Protein AF-A0A957HAJ7-F1 (afdb_monomer)

Sequence (239 aa):
IFNLQREWFIGKYAVRYWSDPTLTYSVLTIESADQPRVQIDSFIGGTVSDLTGTDVTGEGNPDVIFEMSYGGATGLSCSVHVYDLGPTITKIIETATAACGARFADPNYDGVPELIVADTTYKYQFCSGAESPLVEVIMAYDRFGRTYRPQSALYPSYYRAQAEAYLAQTDLSAQIVALSEGGQIESVKCRVLGLVLPYLYGGMRSEAWSAFNQYYRYPDAASFRSQIETLFNNSPFCK

Secondary structure (DSSP, 8-state):
--EEEEEEEETTEEEEEEE-TTT--EEEEEEETTEEEEEEEESS-EEE-TTTTS-SSSSSS-EEEEEEEEEETTEEEEEEEEEE-SSS-EEEEE--TT--S-EEE-TT-SSS-EEEEEE-TTTTTSS-GGGS--EEEEEEEETTTTEEEE-GGG-HHHHHHHHHHHHHH--HHHHHHHHHHTT-HHHHHHHHHHHHHHHHHTT-HHHHHHHHHHH--STTHHHHHHHHHHHHHH-TT--

Nearest PDB structures (foldseek):
  4yvo-assembly1_A  TM=4.627E-01  e=3.846E+00  Arabidopsis thaliana
  9azz-assembly3_C  TM=4.735E-01  e=3.453E+00  Ehrlichia ruminantium str. Gardel
  7ne4-assembly1_A  TM=2.528E-01  e=3.404E-01  Serratia proteamaculans
  4a1s-assembly1_B  TM=4.813E-01  e=6.245E+00  Drosophila melanogaster

Foldseek 3Di:
DWDWDDWDDQPQWIWTWIADPVFLKIKIWIDGPPDDIDIDIARNHKDWDPQQSPDLQPPPFGKTWMWGWDADPQGIWIWIWMWGPDPYIDTQDTDPRQFPPWDWDDLPPPSRTWIKGWHCLQAPVLDHDPLGDTDIFTFHQDPVSSHTAGDLLVRLVVLVVQLVVLVVVDPLQVVLVVCVVVVNVSSNLSSLCSNLVSCVSNVNNVRSVVSLVVRPPDPCSVVSVVVVVVSLVPGSNND

Solvent-accessible surface area (backbone atoms only — not comparable to full-atom values): 12882 Å² total; per-residue (Å²): 118,76,40,85,75,48,76,46,78,52,90,77,30,43,38,37,37,29,35,20,92,88,64,43,27,22,36,41,36,40,38,40,97,88,52,81,69,47,76,49,83,20,60,56,28,57,45,72,46,89,61,44,64,36,54,57,76,74,83,82,36,32,25,43,39,37,42,33,25,37,74,53,99,91,44,82,38,12,25,38,36,33,29,41,57,50,99,61,80,39,79,36,40,72,50,64,81,35,27,42,82,66,45,74,46,52,92,82,70,81,84,50,43,24,48,32,26,31,44,46,82,48,49,63,72,51,30,67,73,91,59,25,38,69,42,77,39,39,20,37,71,36,78,89,78,54,26,64,40,53,43,32,52,80,40,40,69,63,22,48,52,49,29,51,51,48,53,73,77,35,67,59,69,62,49,41,51,55,30,51,76,69,68,36,56,43,58,39,52,25,59,53,39,55,46,26,44,30,24,48,48,16,59,36,54,67,59,17,52,51,53,42,61,71,74,51,84,54,95,57,42,68,60,52,51,52,50,53,54,51,52,48,71,67,34,87,68,66,96

Structure (mmCIF, N/CA/C/O backbone):
data_AF-A0A957HAJ7-F1
#
_entry.id   AF-A0A957HAJ7-F1
#
loop_
_atom_site.group_PDB
_atom_site.id
_atom_site.type_symbol
_atom_site.label_atom_id
_atom_site.label_alt_id
_atom_site.label_comp_id
_atom_site.label_asym_id
_atom_site.label_entity_id
_atom_site.label_seq_id
_atom_s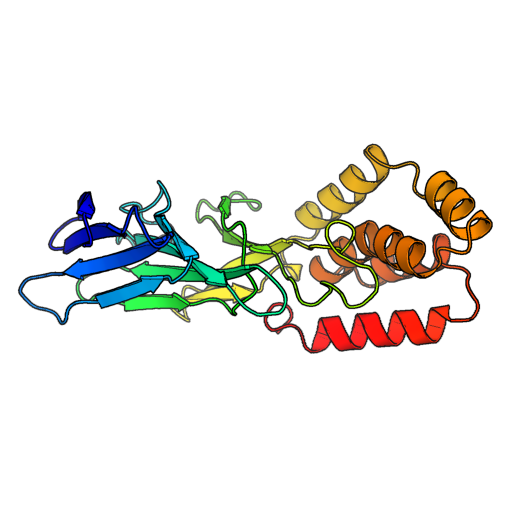ite.pdbx_PDB_ins_code
_atom_site.Cartn_x
_atom_site.Cartn_y
_atom_site.Cartn_z
_atom_site.occupancy
_atom_site.B_iso_or_equiv
_atom_site.auth_seq_id
_atom_site.auth_comp_id
_atom_site.auth_asym_id
_atom_site.auth_atom_id
_atom_site.pdbx_PDB_model_num
ATOM 1 N N . ILE A 1 1 ? -15.037 23.766 13.753 1.00 81.62 1 ILE A N 1
ATOM 2 C CA . ILE A 1 1 ? -15.802 23.026 14.794 1.00 81.62 1 ILE A CA 1
ATOM 3 C C . ILE A 1 1 ? -16.012 21.631 14.239 1.00 81.62 1 ILE A C 1
ATOM 5 O O . ILE A 1 1 ? -16.517 21.523 13.127 1.00 81.62 1 ILE A O 1
ATOM 9 N N . PHE A 1 2 ? -15.606 20.594 14.971 1.00 91.00 2 PHE A N 1
ATOM 10 C CA . PHE A 1 2 ? -15.819 19.214 14.540 1.00 91.00 2 PHE A CA 1
ATOM 11 C C . PHE A 1 2 ? -17.293 18.828 14.654 1.00 91.00 2 PHE A C 1
ATOM 13 O O . PHE A 1 2 ? -17.914 19.039 15.694 1.00 91.00 2 PHE A O 1
ATOM 20 N N . ASN A 1 3 ? -17.821 18.224 13.594 1.00 94.50 3 ASN A N 1
ATOM 21 C CA . ASN A 1 3 ? -19.172 17.687 13.533 1.00 94.50 3 ASN A CA 1
ATOM 22 C C . ASN A 1 3 ? -19.109 16.160 13.516 1.00 94.50 3 ASN A C 1
ATOM 24 O O . ASN A 1 3 ? -18.342 15.587 12.737 1.00 94.50 3 ASN A O 1
ATOM 28 N N . LEU A 1 4 ? -19.942 15.505 14.329 1.00 96.62 4 LEU A N 1
ATOM 29 C CA . LEU A 1 4 ? -20.106 14.053 14.276 1.00 96.62 4 LEU A CA 1
ATOM 30 C C . LEU A 1 4 ? -20.685 13.668 12.913 1.00 96.62 4 LEU A C 1
ATOM 32 O O . LEU A 1 4 ? -21.772 14.117 12.559 1.00 96.62 4 LEU A O 1
ATOM 36 N N . GLN A 1 5 ? -19.955 12.854 12.159 1.00 96.00 5 GLN A N 1
ATOM 37 C CA . GLN A 1 5 ? -20.384 12.377 10.844 1.00 96.00 5 GLN A CA 1
ATOM 38 C C . GLN A 1 5 ? -21.035 11.004 10.936 1.00 96.00 5 GLN A C 1
ATOM 40 O O . GLN A 1 5 ? -22.042 10.744 10.280 1.00 96.00 5 GLN A O 1
ATOM 45 N N . ARG A 1 6 ? -20.448 10.110 11.737 1.00 96.69 6 ARG A N 1
ATOM 46 C CA . ARG A 1 6 ? -20.935 8.741 11.905 1.00 96.69 6 ARG A CA 1
ATOM 47 C C . ARG A 1 6 ? -20.558 8.208 13.284 1.00 96.69 6 ARG A C 1
ATOM 49 O O . ARG A 1 6 ? -19.500 8.540 13.818 1.00 96.69 6 ARG A O 1
ATOM 56 N N . GLU A 1 7 ? -21.429 7.377 13.837 1.00 97.81 7 GLU A N 1
ATOM 57 C CA . GLU A 1 7 ? -21.229 6.660 15.093 1.00 97.81 7 GLU A CA 1
ATOM 58 C C . GLU A 1 7 ? -21.599 5.189 14.887 1.00 97.81 7 GLU A C 1
ATOM 60 O O . GLU A 1 7 ? -22.600 4.882 14.237 1.00 97.81 7 GLU A O 1
ATOM 65 N N . TRP A 1 8 ? -20.787 4.295 15.445 1.00 98.06 8 TRP A N 1
ATOM 66 C CA . TRP A 1 8 ? -21.040 2.863 15.502 1.00 98.06 8 TRP A CA 1
ATOM 67 C C . TRP A 1 8 ? -20.971 2.394 16.952 1.00 98.06 8 TRP A C 1
ATOM 69 O O . TRP A 1 8 ? -20.063 2.774 17.695 1.00 98.06 8 TRP A O 1
ATOM 79 N N . PHE A 1 9 ? -21.895 1.512 17.321 1.00 98.12 9 PHE A N 1
ATOM 80 C CA . PHE A 1 9 ? -21.842 0.763 18.572 1.00 98.12 9 PHE A CA 1
ATOM 81 C C . PHE A 1 9 ? -21.445 -0.675 18.251 1.00 98.12 9 PHE A C 1
ATOM 83 O O . PHE A 1 9 ? -22.228 -1.419 17.662 1.00 98.12 9 PHE A O 1
ATOM 90 N N . ILE A 1 10 ? -20.215 -1.045 18.602 1.00 98.19 10 ILE A N 1
ATOM 91 C CA . ILE A 1 10 ? -19.628 -2.352 18.296 1.00 98.19 10 ILE A CA 1
ATOM 92 C C . ILE A 1 10 ? -19.298 -3.032 19.623 1.00 98.19 10 ILE A C 1
ATOM 94 O O . ILE A 1 10 ? -18.311 -2.709 20.286 1.00 98.19 10 ILE A O 1
ATOM 98 N N . GLY A 1 11 ? -20.168 -3.944 20.059 1.00 96.38 11 GLY A N 1
ATOM 99 C CA . GLY A 1 11 ? -20.067 -4.546 21.388 1.00 96.38 11 GLY A CA 1
ATOM 100 C C . GLY A 1 11 ? -20.105 -3.479 22.488 1.00 96.38 11 GLY A C 1
ATOM 101 O O . GLY A 1 11 ? -21.083 -2.744 22.610 1.00 96.38 11 GLY A O 1
ATOM 102 N N . LYS A 1 12 ? -19.032 -3.385 23.287 1.00 97.38 12 LYS A N 1
ATOM 103 C CA . LYS A 1 12 ? -18.887 -2.371 24.350 1.00 97.38 12 LYS A CA 1
ATOM 104 C C . LYS A 1 12 ? -18.280 -1.043 23.879 1.00 97.38 12 LYS A C 1
ATOM 106 O O . LYS A 1 12 ? -18.099 -0.142 24.699 1.00 97.38 12 LYS A O 1
ATOM 111 N N . TYR A 1 13 ? -17.934 -0.935 22.598 1.00 98.56 13 TYR A N 1
ATOM 112 C CA . TYR A 1 13 ? -17.220 0.207 22.044 1.00 98.56 13 TYR A CA 1
ATOM 113 C C . TYR A 1 13 ? -18.151 1.169 21.316 1.00 98.56 13 TYR A C 1
ATOM 115 O O . TYR A 1 13 ? -19.009 0.755 20.536 1.00 98.56 13 TYR A O 1
ATOM 123 N N . ALA A 1 14 ? -17.928 2.462 21.532 1.00 98.56 14 ALA A N 1
ATOM 124 C CA . ALA A 1 14 ? -18.439 3.526 20.684 1.00 98.56 14 ALA A CA 1
ATOM 125 C C . ALA A 1 14 ? -17.310 4.005 19.765 1.00 98.56 14 ALA A C 1
ATOM 127 O O . ALA A 1 14 ? -16.307 4.551 20.232 1.00 98.56 14 ALA A O 1
ATOM 128 N N . VAL A 1 15 ? -17.480 3.803 18.461 1.00 98.56 15 VAL A N 1
ATOM 129 C CA . VAL A 1 15 ? -16.582 4.326 17.427 1.00 98.56 15 VAL A CA 1
ATOM 130 C C . VAL A 1 15 ? -17.246 5.550 16.822 1.00 98.56 15 VAL A C 1
ATOM 132 O O . VAL A 1 15 ? -18.406 5.487 16.423 1.00 98.56 15 VAL A O 1
ATOM 135 N N . ARG A 1 16 ? -16.545 6.681 16.760 1.00 98.44 16 ARG A N 1
ATOM 136 C CA . ARG A 1 16 ? -17.095 7.927 16.212 1.00 98.44 16 ARG A CA 1
ATOM 137 C C . ARG A 1 16 ? -16.130 8.563 15.243 1.00 98.44 16 ARG A C 1
ATOM 139 O O . ARG A 1 16 ? -14.957 8.749 15.561 1.00 98.44 16 ARG A O 1
ATOM 146 N N . TYR A 1 17 ? -16.660 8.923 14.085 1.00 97.50 17 TYR A N 1
ATOM 147 C CA . TYR A 1 17 ? -15.957 9.670 13.062 1.00 97.50 17 TYR A CA 1
ATOM 148 C C . TYR A 1 17 ? -16.462 11.108 13.048 1.00 97.50 17 TYR A C 1
ATOM 150 O O . TYR A 1 17 ? -17.658 11.370 12.884 1.00 97.50 17 TYR A O 1
ATOM 158 N N . TRP A 1 18 ? -15.535 12.037 13.222 1.00 96.50 18 TRP A N 1
ATOM 159 C CA . TRP A 1 18 ? -15.770 13.469 13.269 1.00 96.50 18 TRP A CA 1
ATOM 160 C C . TRP A 1 18 ? -15.049 14.126 12.101 1.00 96.50 18 TRP A C 1
ATOM 162 O O . TRP A 1 18 ? -13.931 13.737 11.768 1.00 96.50 18 TRP A O 1
ATOM 172 N N . SER A 1 19 ? -15.636 15.161 11.513 1.00 94.06 19 SER A N 1
ATOM 173 C CA . SER A 1 19 ? -14.949 15.979 10.514 1.00 94.06 19 SER A CA 1
ATOM 174 C C . SER A 1 19 ? -15.188 17.461 10.755 1.00 94.06 19 SER A C 1
ATOM 176 O O . SER A 1 19 ? -16.251 17.871 11.230 1.00 94.06 19 SER A O 1
ATOM 178 N N . ASP A 1 20 ? -14.175 18.270 10.459 1.00 91.19 20 ASP A N 1
ATOM 179 C CA . ASP A 1 20 ? -14.329 19.711 10.331 1.00 91.19 20 ASP A CA 1
ATOM 180 C C . ASP A 1 20 ? -14.578 20.033 8.847 1.00 91.19 20 ASP A C 1
ATOM 182 O O . ASP A 1 20 ? -13.650 19.939 8.034 1.00 91.19 20 ASP A O 1
ATOM 186 N N . PRO A 1 21 ? -15.807 20.432 8.466 1.00 81.38 21 PRO A N 1
ATOM 187 C CA . PRO A 1 21 ? -16.139 20.702 7.069 1.00 81.38 21 PRO A CA 1
ATOM 188 C C . PRO A 1 21 ? -15.381 21.909 6.499 1.00 81.38 21 PRO A C 1
ATOM 190 O O . PRO A 1 21 ? -15.400 22.118 5.290 1.00 81.38 21 PRO A O 1
ATOM 193 N N . THR A 1 22 ? -14.735 22.715 7.348 1.00 84.38 22 THR A N 1
ATOM 194 C CA . THR A 1 22 ? -14.006 23.918 6.932 1.00 84.38 22 THR A CA 1
ATOM 195 C C . THR A 1 22 ? -12.519 23.680 6.703 1.00 84.38 22 THR A C 1
ATOM 197 O O . THR A 1 22 ? -11.914 24.427 5.938 1.00 84.38 22 THR A O 1
ATOM 200 N N . LEU A 1 23 ? -11.920 22.660 7.332 1.00 74.81 23 LEU A N 1
ATOM 201 C CA . LEU A 1 23 ? -10.461 22.494 7.339 1.00 74.81 23 LEU A CA 1
ATOM 202 C C . LEU A 1 23 ? -9.968 21.137 6.813 1.00 74.81 23 LEU A C 1
ATOM 204 O O . LEU A 1 23 ? -8.775 20.876 6.869 1.00 74.81 23 LEU A O 1
ATOM 208 N N . THR A 1 24 ? -10.831 20.266 6.282 1.00 83.88 24 THR A N 1
ATOM 209 C CA . THR A 1 24 ? -10.491 18.871 5.898 1.00 83.88 24 THR A CA 1
ATOM 210 C C . THR A 1 24 ? -9.929 18.015 7.040 1.00 83.88 24 THR A C 1
ATOM 212 O O . THR A 1 24 ? -9.580 16.864 6.823 1.00 83.88 24 THR A O 1
ATOM 215 N N . TYR A 1 25 ? -9.902 18.516 8.276 1.00 91.00 25 TYR A N 1
ATOM 216 C CA . TYR A 1 25 ? -9.501 17.723 9.432 1.00 91.00 25 TYR A CA 1
ATOM 217 C C . TYR A 1 25 ? -10.574 16.694 9.747 1.00 91.00 25 TYR A C 1
ATOM 219 O O . TYR A 1 25 ? -11.774 16.975 9.686 1.00 91.00 25 TYR A O 1
ATOM 227 N N . SER A 1 26 ? -10.138 15.515 10.157 1.00 93.88 26 SER A N 1
ATOM 228 C CA . SER A 1 26 ? -11.030 14.481 10.645 1.00 93.88 26 SER A CA 1
ATOM 229 C C . SER A 1 26 ? -10.423 13.754 11.830 1.00 93.88 26 SER A C 1
ATOM 231 O O . SER A 1 26 ? -9.206 13.717 11.993 1.00 93.88 26 SER A O 1
ATOM 233 N N . VAL A 1 27 ? -11.282 13.221 12.688 1.00 95.38 27 VAL A N 1
ATOM 234 C CA . VAL A 1 27 ? -10.876 12.533 13.909 1.00 95.38 27 VAL A CA 1
ATOM 235 C C . VAL A 1 27 ? -11.680 11.253 14.027 1.00 95.38 27 VAL A C 1
ATOM 237 O O . VAL A 1 27 ? -12.906 11.276 13.912 1.00 95.38 27 VAL A O 1
ATOM 240 N N . LEU A 1 28 ? -11.001 10.143 14.298 1.00 97.75 28 LEU A N 1
ATOM 241 C CA . LEU A 1 28 ? -11.639 8.910 14.737 1.00 97.75 28 LEU A CA 1
ATOM 242 C C . LEU A 1 28 ? -11.421 8.730 16.234 1.00 97.75 28 LEU A C 1
ATOM 244 O O . LEU A 1 28 ? -10.304 8.884 16.724 1.00 97.75 28 LEU A O 1
ATOM 248 N N . THR A 1 29 ? -12.474 8.369 16.959 1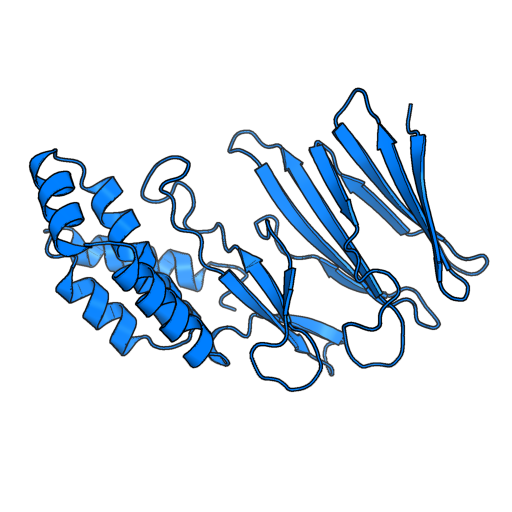.00 98.38 29 THR A N 1
ATOM 249 C CA . THR A 1 29 ? -12.387 8.045 18.385 1.00 98.38 29 THR A CA 1
ATOM 250 C C . THR A 1 29 ? -12.968 6.668 18.650 1.00 98.38 29 THR A C 1
ATOM 252 O O . THR A 1 29 ? -14.055 6.379 18.153 1.00 98.38 29 THR A O 1
ATOM 255 N N . ILE A 1 30 ? -12.290 5.860 19.463 1.00 98.56 30 ILE A N 1
ATOM 256 C CA . ILE A 1 30 ? -12.783 4.569 19.960 1.00 98.56 30 ILE A CA 1
ATOM 257 C C . ILE A 1 30 ? -12.824 4.659 21.484 1.00 98.56 30 ILE A C 1
ATOM 259 O O . ILE A 1 30 ? -11.803 4.920 22.125 1.00 98.56 30 ILE A O 1
ATOM 263 N N . GLU A 1 31 ? -14.005 4.477 22.063 1.00 98.31 31 GLU A N 1
ATOM 264 C CA . GLU A 1 31 ? -14.246 4.652 23.495 1.00 98.31 31 GLU A CA 1
ATOM 265 C C . GLU A 1 31 ? -14.978 3.445 24.083 1.00 98.31 31 GLU A C 1
ATOM 267 O O . GLU A 1 31 ? -15.860 2.869 23.454 1.00 98.31 31 GLU A O 1
ATOM 272 N N . SER A 1 32 ? -14.638 3.091 25.320 1.00 97.69 32 SER A N 1
ATOM 273 C CA . SER A 1 32 ? -15.412 2.185 26.176 1.00 97.69 32 SER A CA 1
ATOM 274 C C . SER A 1 32 ? -15.325 2.685 27.617 1.00 97.69 32 SER A C 1
ATOM 276 O O . SER A 1 32 ? -14.435 3.468 27.947 1.00 97.69 32 SER A O 1
ATOM 278 N N . ALA A 1 33 ? -16.257 2.276 28.478 1.00 96.38 33 ALA A N 1
ATOM 279 C CA . ALA A 1 33 ? -16.322 2.776 29.855 1.00 96.38 33 ALA A CA 1
ATOM 280 C C . ALA A 1 33 ? -15.111 2.362 30.715 1.00 96.38 33 ALA A C 1
ATOM 282 O O . ALA A 1 33 ? -14.805 3.021 31.706 1.00 96.38 33 ALA A O 1
ATOM 283 N N . ASP A 1 34 ? -14.447 1.266 30.351 1.00 96.38 34 ASP A N 1
ATOM 284 C CA . ASP A 1 34 ? -13.401 0.605 31.128 1.00 96.38 34 ASP A CA 1
ATOM 285 C C . ASP A 1 34 ? -11.988 0.790 30.550 1.00 96.38 34 ASP A C 1
ATOM 287 O O . ASP A 1 34 ? -11.041 0.213 31.086 1.00 96.38 34 ASP A O 1
ATOM 291 N N . GLN A 1 35 ? -11.813 1.576 29.478 1.00 97.06 35 GLN A N 1
ATOM 292 C CA . GLN A 1 35 ? -10.516 1.726 28.804 1.00 97.06 35 GLN A CA 1
ATOM 293 C C . GLN A 1 35 ? -10.208 3.168 28.398 1.00 97.06 35 GLN A C 1
ATOM 295 O O . GLN A 1 35 ? -11.124 3.957 28.154 1.00 97.06 35 GLN A O 1
ATOM 300 N N . PRO A 1 36 ? -8.916 3.521 28.268 1.00 97.38 36 PRO A N 1
ATOM 301 C CA . PRO A 1 36 ? -8.520 4.788 27.676 1.00 97.38 36 PRO A CA 1
ATOM 302 C C . PRO A 1 36 ? -9.094 4.955 26.266 1.00 97.38 36 PRO A C 1
ATOM 304 O O . PRO A 1 36 ? -9.070 4.030 25.454 1.00 97.38 36 PRO A O 1
ATOM 307 N N . ARG A 1 37 ? -9.563 6.167 25.965 1.00 97.62 37 ARG A N 1
ATOM 308 C CA . ARG A 1 37 ? -9.976 6.563 24.617 1.00 97.62 37 ARG A CA 1
ATOM 309 C C . ARG A 1 37 ? -8.798 6.447 23.651 1.00 97.62 37 ARG A C 1
ATOM 311 O O . ARG A 1 37 ? -7.736 7.018 23.900 1.00 97.62 37 ARG A O 1
ATOM 318 N N . VAL A 1 38 ? -9.026 5.806 22.510 1.00 98.12 38 VAL A N 1
ATOM 319 C CA . VAL A 1 38 ? -8.159 5.938 21.334 1.00 98.12 38 VAL A CA 1
ATOM 320 C C . VAL A 1 38 ? -8.656 7.116 20.509 1.00 98.12 38 VAL A C 1
ATOM 322 O O . VAL A 1 38 ? -9.854 7.236 20.258 1.00 98.12 38 VAL A O 1
ATOM 325 N N . GLN A 1 39 ? -7.739 7.979 20.083 1.00 97.44 39 GLN A N 1
ATOM 326 C CA . GLN A 1 39 ? -8.011 9.075 19.161 1.00 97.44 39 GLN A CA 1
ATOM 327 C C . GLN A 1 39 ? -6.982 9.056 18.033 1.00 97.44 39 GLN A C 1
ATOM 329 O O . GLN A 1 39 ? -5.790 8.886 18.286 1.00 97.44 39 GLN A O 1
ATOM 334 N N . ILE A 1 40 ? -7.460 9.219 16.804 1.00 95.38 40 ILE A N 1
ATOM 335 C CA . ILE A 1 40 ? -6.646 9.254 15.594 1.00 95.38 40 ILE A CA 1
ATOM 336 C C . ILE A 1 40 ? -6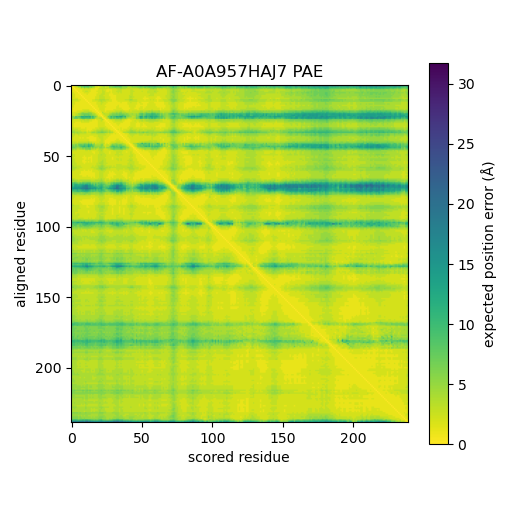.992 10.537 14.838 1.00 95.38 40 ILE A C 1
ATOM 338 O O . ILE A 1 40 ? -8.122 10.686 14.373 1.00 95.38 40 ILE A O 1
ATOM 342 N N . ASP A 1 41 ? -6.034 11.458 14.741 1.00 92.62 41 ASP A N 1
ATOM 343 C CA . ASP A 1 41 ? -6.221 12.786 14.150 1.00 92.62 41 ASP A CA 1
ATOM 344 C C . ASP A 1 41 ? -5.628 12.855 12.743 1.00 92.62 41 ASP A C 1
ATOM 346 O O . ASP A 1 41 ? -4.414 12.763 12.570 1.00 92.62 41 ASP A O 1
ATOM 350 N N . SER A 1 42 ? -6.477 13.090 11.745 1.00 88.50 42 SER A N 1
ATOM 351 C CA . SER A 1 42 ? -6.086 13.270 10.352 1.00 88.50 42 SER A CA 1
ATOM 352 C C . SER A 1 42 ? -6.233 14.728 9.915 1.00 88.50 42 SER A C 1
ATOM 354 O O . SER A 1 42 ? -7.261 15.370 10.134 1.00 88.50 42 SER A O 1
ATOM 356 N N . PHE A 1 43 ? -5.193 15.245 9.260 1.00 82.75 43 PHE A N 1
ATOM 357 C CA . PHE A 1 43 ? -5.053 16.667 8.946 1.00 82.75 43 PHE A CA 1
ATOM 358 C C . PHE A 1 43 ? -5.711 17.071 7.623 1.00 82.75 43 PHE A C 1
ATOM 360 O O . PHE A 1 43 ? -6.139 18.214 7.495 1.00 82.75 43 PHE A O 1
ATOM 367 N N . ILE A 1 44 ? -5.785 16.162 6.642 1.00 84.50 44 ILE A N 1
ATOM 368 C CA . ILE A 1 44 ? -6.367 16.440 5.311 1.00 84.50 44 ILE A CA 1
ATOM 369 C C . ILE A 1 44 ? -7.311 15.307 4.884 1.00 84.50 44 ILE A C 1
ATOM 371 O O . ILE A 1 44 ? -7.352 14.878 3.734 1.00 84.50 44 ILE A O 1
ATOM 375 N N . GLY A 1 45 ? -8.080 14.815 5.846 1.00 84.19 45 GLY A N 1
ATOM 376 C CA . GLY A 1 45 ? -9.177 13.888 5.625 1.00 84.19 45 GLY A CA 1
ATOM 377 C C . GLY A 1 45 ? -8.805 12.443 5.917 1.00 84.19 45 GLY A C 1
ATOM 378 O O . GLY A 1 45 ? -7.683 11.990 5.708 1.00 84.19 45 GLY A O 1
ATOM 379 N N . GLY A 1 46 ? -9.784 11.700 6.402 1.00 89.62 46 GLY A N 1
ATOM 380 C CA . GLY A 1 46 ? -9.649 10.290 6.700 1.00 89.62 46 GLY A CA 1
ATOM 381 C C . GLY A 1 46 ? -10.907 9.556 6.290 1.00 89.62 46 GLY A C 1
ATOM 382 O O . GLY A 1 46 ? -11.985 10.143 6.178 1.00 89.62 46 GLY A O 1
ATOM 383 N N . THR A 1 47 ? -10.760 8.264 6.054 1.00 92.69 47 THR A N 1
ATOM 384 C CA . THR A 1 47 ? -11.865 7.408 5.644 1.00 92.69 47 THR A CA 1
ATOM 385 C C . THR A 1 47 ? -11.937 6.227 6.587 1.00 92.69 47 THR A C 1
ATOM 387 O O . THR A 1 47 ? -10.954 5.520 6.802 1.00 92.69 47 THR A O 1
ATOM 390 N N . VAL A 1 48 ? -13.117 6.019 7.166 1.00 95.50 48 VAL A N 1
ATOM 391 C CA . VAL A 1 48 ? -13.421 4.789 7.897 1.00 95.50 48 VAL A CA 1
ATOM 392 C C . VAL A 1 48 ? -13.879 3.756 6.880 1.00 95.50 48 VAL A C 1
ATOM 394 O O . VAL A 1 48 ? -14.809 4.028 6.123 1.00 95.50 48 VAL A O 1
ATOM 397 N N . SER A 1 49 ? -13.232 2.593 6.857 1.00 96.12 49 SER A N 1
ATOM 398 C CA . SER A 1 49 ? -13.630 1.502 5.964 1.00 96.12 49 SER A CA 1
ATOM 399 C C . SER A 1 49 ? -15.024 0.994 6.323 1.00 96.12 49 SER A C 1
ATOM 401 O O . SER A 1 49 ? -15.348 0.865 7.509 1.00 96.12 49 SER A O 1
ATOM 403 N N . ASP A 1 50 ? -15.808 0.616 5.314 1.00 95.69 50 ASP A N 1
ATOM 404 C CA . ASP A 1 50 ? -17.107 -0.041 5.501 1.00 95.69 50 ASP A CA 1
ATOM 405 C C . ASP A 1 50 ? -16.985 -1.430 6.156 1.00 95.69 50 ASP A C 1
ATOM 407 O O . ASP A 1 50 ? -17.974 -1.956 6.657 1.00 95.69 50 ASP A O 1
ATOM 411 N N . LEU A 1 51 ? -15.774 -2.000 6.220 1.00 96.88 51 LEU A N 1
ATOM 412 C CA . LEU A 1 51 ? -15.489 -3.222 6.982 1.00 96.88 51 LEU A CA 1
ATOM 413 C C . LEU A 1 51 ? -15.365 -2.987 8.494 1.00 96.88 51 LEU A C 1
ATOM 415 O O . LEU A 1 51 ? -15.291 -3.952 9.248 1.00 96.88 51 LEU A O 1
ATOM 419 N N . THR A 1 52 ? -15.362 -1.736 8.963 1.00 97.81 52 THR A N 1
ATOM 420 C CA . THR A 1 52 ? -15.353 -1.438 10.403 1.00 97.81 52 THR A CA 1
ATOM 421 C C . THR A 1 52 ? -16.548 -2.095 11.099 1.00 97.81 52 THR A C 1
ATOM 423 O O . THR A 1 52 ? -17.693 -1.917 10.687 1.00 97.81 52 THR A O 1
ATOM 426 N N . GLY A 1 53 ? -16.282 -2.833 12.176 1.00 98.06 53 GLY A N 1
ATOM 427 C CA . GLY A 1 53 ? -17.257 -3.673 12.872 1.00 98.06 53 GLY A CA 1
ATOM 428 C C . GLY A 1 53 ? -17.298 -5.125 12.391 1.00 98.06 53 GLY A C 1
ATOM 429 O O . GLY A 1 53 ? -18.058 -5.912 12.951 1.00 98.06 53 GLY A O 1
ATOM 430 N N . THR A 1 54 ? -16.486 -5.486 11.397 1.00 98.00 54 THR A N 1
ATOM 431 C CA . THR A 1 54 ? -16.282 -6.865 10.930 1.00 98.00 54 THR A CA 1
ATOM 432 C C . THR A 1 54 ? -14.959 -7.389 11.467 1.00 98.00 54 THR A C 1
ATOM 434 O O . THR A 1 54 ? -14.010 -6.623 11.594 1.00 98.00 54 THR A O 1
ATOM 437 N N . ASP A 1 55 ? -14.903 -8.680 11.770 1.00 97.69 55 ASP A N 1
ATOM 438 C CA . ASP A 1 55 ? -13.655 -9.392 12.037 1.00 97.69 55 ASP A CA 1
ATOM 439 C C . ASP A 1 55 ? -12.915 -9.604 10.707 1.00 97.69 55 ASP A C 1
ATOM 441 O O . ASP A 1 55 ? -13.305 -10.466 9.914 1.00 97.69 55 ASP A O 1
ATOM 445 N N . VAL A 1 56 ? -11.907 -8.773 10.422 1.00 97.62 56 VAL A N 1
ATOM 446 C CA . VAL A 1 56 ? -11.104 -8.901 9.195 1.00 97.62 56 VAL A CA 1
ATOM 447 C C . VAL A 1 56 ? -9.866 -9.762 9.404 1.00 97.62 56 VAL A C 1
ATOM 449 O O . VAL A 1 56 ? -9.129 -9.985 8.447 1.00 97.62 56 VAL A O 1
ATOM 452 N N . THR A 1 57 ? -9.620 -10.248 10.623 1.00 96.75 57 THR A N 1
ATOM 453 C CA . THR A 1 57 ? -8.340 -10.882 10.972 1.00 96.75 57 THR A CA 1
ATOM 454 C C . THR A 1 57 ? -8.498 -12.325 11.484 1.00 96.75 57 THR A C 1
ATOM 456 O O . THR A 1 57 ? -7.532 -13.095 11.547 1.00 96.75 57 THR A O 1
ATOM 459 N N . GLY A 1 58 ? -9.749 -12.768 11.647 1.00 95.50 58 GLY A N 1
ATOM 460 C CA . GLY A 1 58 ? -10.188 -14.142 11.873 1.00 95.50 58 GLY A CA 1
ATOM 461 C C . GLY A 1 58 ? -9.934 -14.659 13.289 1.00 95.50 58 GLY A C 1
ATOM 462 O O . GLY A 1 58 ? -9.922 -15.876 13.508 1.00 95.50 58 GLY A O 1
ATOM 463 N N . GLU A 1 59 ? -9.668 -13.768 14.241 1.00 94.75 59 GLU A N 1
ATOM 464 C CA . GLU A 1 59 ? -9.505 -14.027 15.676 1.00 94.75 59 GLU A CA 1
ATOM 465 C C . GLU A 1 59 ? -10.791 -13.884 16.497 1.00 94.75 59 GLU A C 1
ATOM 467 O O . GLU A 1 59 ? -10.785 -14.202 17.690 1.00 94.75 59 GLU A O 1
ATOM 472 N N . GLY A 1 60 ? -11.905 -13.521 15.869 1.00 96.25 60 GLY A N 1
ATOM 473 C CA . GLY A 1 60 ? -13.238 -13.546 16.460 1.00 96.25 60 GLY A CA 1
ATOM 474 C C . GLY A 1 60 ? -13.672 -12.234 17.108 1.00 96.25 60 GLY A C 1
ATOM 475 O O . GLY A 1 60 ? -14.711 -12.223 17.774 1.00 96.25 60 GLY A O 1
ATOM 476 N N . ASN A 1 61 ? -12.921 -11.144 16.923 1.00 98.06 61 ASN A N 1
ATOM 477 C CA . ASN A 1 61 ? -13.317 -9.811 17.364 1.00 98.06 61 ASN A CA 1
ATOM 478 C C . ASN A 1 61 ? -13.543 -8.894 16.157 1.00 98.06 61 ASN A C 1
ATOM 480 O O . ASN A 1 61 ? -12.889 -9.046 15.136 1.00 98.06 61 ASN A O 1
ATOM 484 N N . PRO A 1 62 ? -14.462 -7.926 16.252 1.00 98.31 62 PRO A N 1
ATOM 485 C CA . PRO A 1 62 ? -14.621 -6.936 15.200 1.00 98.31 62 PRO A CA 1
ATOM 486 C C . PRO A 1 62 ? -13.462 -5.930 15.191 1.00 98.31 62 PRO A C 1
ATOM 488 O O . PRO A 1 62 ? -12.956 -5.550 16.244 1.00 98.31 62 PRO A O 1
ATOM 491 N N . ASP A 1 63 ? -13.121 -5.416 14.014 1.00 98.56 63 ASP A N 1
ATOM 492 C CA . ASP A 1 63 ? -12.027 -4.466 13.824 1.00 98.56 63 ASP A CA 1
ATOM 493 C C . ASP A 1 63 ? -12.518 -3.046 13.497 1.00 98.56 63 ASP A C 1
ATOM 495 O O . ASP A 1 63 ? -13.601 -2.833 12.946 1.00 98.56 63 ASP A O 1
ATOM 499 N N . VAL A 1 64 ? -11.690 -2.043 13.790 1.00 98.50 64 VAL A N 1
ATOM 500 C CA . VAL A 1 64 ? -11.828 -0.669 13.281 1.00 98.50 64 VAL A CA 1
ATOM 501 C C . VAL A 1 64 ? -10.715 -0.395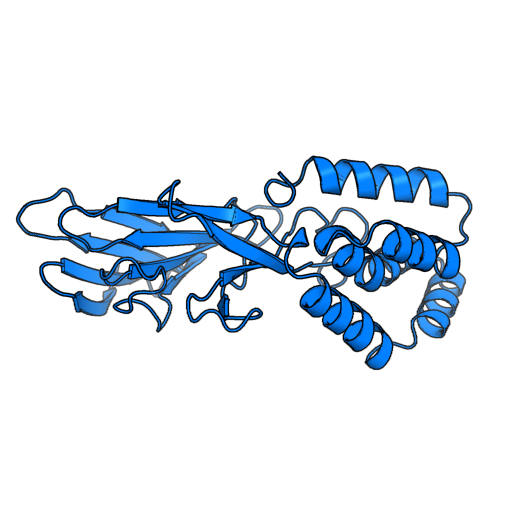 12.297 1.00 98.50 64 VAL A C 1
ATOM 503 O O . VAL A 1 64 ? -9.545 -0.542 12.639 1.00 98.50 64 VAL A O 1
ATOM 506 N N . ILE A 1 65 ? -11.076 0.068 11.102 1.00 98.00 65 ILE A N 1
ATOM 507 C CA . ILE A 1 65 ? -10.131 0.341 10.020 1.00 98.00 65 ILE A CA 1
ATOM 508 C C . ILE A 1 65 ? -10.281 1.797 9.593 1.00 98.00 65 ILE A C 1
ATOM 510 O O . ILE A 1 65 ? -11.357 2.233 9.170 1.00 98.00 65 ILE A O 1
ATOM 514 N N . PHE A 1 66 ? -9.181 2.538 9.662 1.00 96.94 66 PHE A N 1
ATOM 515 C CA . PHE A 1 66 ? -9.138 3.950 9.313 1.00 96.94 66 PHE A CA 1
ATOM 516 C C . PHE A 1 66 ? -7.925 4.261 8.448 1.00 96.94 66 PHE A C 1
ATOM 518 O O . PHE A 1 66 ? -6.784 4.109 8.884 1.00 96.94 66 PHE A O 1
ATOM 525 N N . GLU A 1 67 ? -8.182 4.713 7.225 1.00 94.88 67 GLU A N 1
ATOM 526 C CA . GLU A 1 67 ? -7.156 5.295 6.372 1.00 94.88 67 GLU A CA 1
ATOM 527 C C . GLU A 1 67 ? -7.080 6.789 6.663 1.00 94.88 67 GLU A C 1
ATOM 529 O O . GLU A 1 67 ? -8.025 7.549 6.441 1.00 94.88 67 GLU A O 1
ATOM 534 N N . MET A 1 68 ? -5.940 7.207 7.184 1.00 92.44 68 MET A N 1
ATOM 535 C CA . MET A 1 68 ? -5.644 8.587 7.496 1.00 92.44 68 MET A CA 1
ATOM 536 C C . MET A 1 68 ? -4.826 9.203 6.374 1.00 92.44 68 MET A C 1
ATOM 538 O O . MET A 1 68 ? -3.814 8.640 5.965 1.00 92.44 68 MET A O 1
ATOM 542 N N . SER A 1 69 ? -5.221 10.400 5.936 1.00 88.88 69 SER A N 1
ATOM 543 C CA . SER A 1 69 ? -4.418 11.212 5.026 1.00 88.88 69 SER A CA 1
ATOM 544 C C . SER A 1 69 ? -3.744 12.381 5.743 1.00 88.88 69 SER A C 1
ATOM 546 O O . SER A 1 69 ? -4.308 13.028 6.635 1.00 88.88 69 SER A O 1
ATOM 548 N N . TYR A 1 70 ? -2.531 12.681 5.292 1.00 83.62 70 TYR A N 1
ATOM 549 C CA . TYR A 1 70 ? -1.721 13.827 5.673 1.00 83.62 70 TYR A CA 1
ATOM 550 C C . TYR A 1 70 ? -1.291 14.578 4.414 1.00 83.62 70 TYR A C 1
ATOM 552 O O . TYR A 1 70 ? -0.948 13.969 3.397 1.00 83.62 70 TYR A O 1
ATOM 560 N N . GLY A 1 71 ? -1.251 15.907 4.483 1.00 71.81 71 GLY A N 1
ATOM 561 C CA . GLY A 1 71 ? -0.564 16.704 3.470 1.00 71.81 71 GLY A CA 1
ATOM 562 C C . GLY A 1 71 ? 0.853 17.030 3.885 1.00 71.81 71 GLY A C 1
ATOM 563 O O . GLY A 1 71 ? 1.109 17.375 5.038 1.00 71.81 71 GLY A O 1
ATOM 564 N N . GLY A 1 72 ? 1.758 16.982 2.916 1.00 67.06 72 GLY A N 1
ATOM 565 C CA . GLY A 1 72 ? 3.110 17.504 3.038 1.00 67.06 72 GLY A CA 1
ATOM 566 C C . GLY A 1 72 ? 3.526 18.289 1.797 1.00 67.06 72 GLY A C 1
ATOM 567 O O . GLY A 1 72 ? 2.816 18.337 0.792 1.00 67.06 72 GLY A O 1
ATOM 568 N N . ALA A 1 73 ? 4.723 18.878 1.851 1.00 60.44 73 ALA A N 1
ATOM 569 C CA . ALA A 1 73 ? 5.295 19.654 0.746 1.00 60.44 73 ALA A CA 1
ATOM 570 C C . ALA A 1 73 ? 5.441 18.849 -0.565 1.00 60.44 73 ALA A C 1
ATOM 572 O O . ALA A 1 73 ? 5.486 19.433 -1.643 1.00 60.44 73 ALA A O 1
ATOM 573 N N . THR A 1 74 ? 5.498 17.517 -0.480 1.00 64.56 74 THR A N 1
ATOM 574 C CA . THR A 1 74 ? 5.665 16.590 -1.613 1.00 64.56 74 THR A CA 1
ATOM 575 C C . THR A 1 74 ? 4.359 15.906 -2.048 1.00 64.56 74 THR A C 1
ATOM 577 O O . THR A 1 74 ? 4.369 15.042 -2.929 1.00 64.56 74 THR A O 1
ATOM 580 N N . GLY A 1 75 ? 3.218 16.310 -1.475 1.00 72.00 75 GLY A N 1
ATOM 581 C CA . GLY A 1 75 ? 1.881 15.827 -1.824 1.00 72.00 75 GLY A CA 1
ATOM 582 C C . GLY A 1 75 ? 1.171 15.081 -0.691 1.00 72.00 75 GLY A C 1
ATOM 583 O O . GLY A 1 75 ? 1.513 15.226 0.481 1.00 72.00 75 GLY A O 1
ATOM 584 N N . LEU A 1 76 ? 0.147 14.312 -1.069 1.00 77.62 76 LEU A N 1
ATOM 585 C CA . LEU A 1 76 ? -0.643 13.473 -0.166 1.00 77.62 76 LEU A CA 1
ATOM 586 C C . LEU A 1 76 ? 0.150 12.222 0.243 1.00 77.62 76 LEU A C 1
ATOM 588 O O . LEU A 1 76 ? 0.700 11.536 -0.629 1.00 77.62 76 LEU A O 1
ATOM 592 N N . SER A 1 77 ? 0.152 11.933 1.542 1.00 84.88 77 SER A N 1
ATOM 593 C CA . SER A 1 77 ? 0.646 10.692 2.144 1.00 84.88 77 SER A CA 1
ATOM 594 C C . SER A 1 77 ? -0.436 10.106 3.041 1.00 84.88 77 SER A C 1
ATOM 596 O O . SER A 1 77 ? -1.171 10.860 3.675 1.00 84.88 77 SER A O 1
ATOM 598 N N . CYS A 1 78 ? -0.510 8.781 3.136 1.00 88.81 78 CYS A N 1
ATOM 599 C CA . CYS A 1 78 ? -1.531 8.107 3.933 1.00 88.81 78 CYS A CA 1
ATOM 600 C C . CYS A 1 78 ? -0.933 6.996 4.797 1.00 88.81 78 CYS A C 1
ATOM 602 O O . CYS A 1 78 ? 0.125 6.443 4.475 1.00 88.81 78 CYS A O 1
ATOM 604 N N . SER A 1 79 ? -1.622 6.677 5.886 1.00 93.31 79 SER A N 1
ATOM 605 C CA . SER A 1 79 ? -1.387 5.496 6.713 1.00 93.31 79 SER A CA 1
ATOM 606 C C . SER A 1 79 ? -2.710 4.805 7.014 1.00 93.31 79 SER A C 1
ATOM 608 O O . SER A 1 79 ? -3.759 5.440 7.116 1.00 93.31 79 SER A O 1
ATOM 610 N N . VAL A 1 80 ? -2.659 3.492 7.189 1.00 95.94 80 VAL A N 1
ATOM 611 C CA . VAL A 1 80 ? -3.798 2.677 7.593 1.00 95.94 80 VAL A CA 1
ATOM 612 C C . VAL A 1 80 ? -3.609 2.285 9.038 1.00 95.94 80 VAL A C 1
ATOM 614 O O . VAL A 1 80 ? -2.553 1.778 9.420 1.00 95.94 80 VAL A O 1
ATOM 617 N N . HIS A 1 81 ? -4.650 2.503 9.824 1.00 97.56 81 HIS A N 1
ATOM 618 C CA . HIS A 1 81 ? -4.725 2.102 11.212 1.00 97.56 81 HIS A CA 1
ATOM 619 C C . HIS A 1 81 ? -5.791 1.026 11.349 1.00 97.56 81 HIS A C 1
ATOM 621 O O . HIS A 1 81 ? -6.932 1.238 10.935 1.00 97.56 81 HIS A O 1
ATOM 627 N N . VAL A 1 82 ? -5.425 -0.103 11.950 1.00 98.25 82 VAL A N 1
ATOM 628 C CA . VAL A 1 82 ? -6.362 -1.185 12.268 1.00 98.25 82 VAL A CA 1
ATOM 629 C C . VAL A 1 82 ? -6.306 -1.466 13.763 1.00 98.25 82 VAL A C 1
ATOM 631 O O . VAL A 1 82 ? -5.215 -1.576 14.332 1.00 98.25 82 VAL A O 1
ATOM 634 N N . TYR A 1 83 ? -7.470 -1.562 14.397 1.00 98.56 83 TYR A N 1
ATOM 635 C CA . TYR A 1 83 ? -7.618 -1.861 15.818 1.00 98.56 83 TYR A CA 1
ATOM 636 C C . TYR A 1 83 ? -8.582 -3.026 16.035 1.00 98.56 83 TYR A C 1
ATOM 638 O O . TYR A 1 83 ? -9.716 -2.950 15.579 1.00 98.56 83 TYR A O 1
ATOM 646 N N . ASP A 1 84 ? -8.144 -4.011 16.812 1.00 98.44 84 ASP A N 1
ATOM 647 C CA . ASP A 1 84 ? -8.950 -5.119 17.335 1.00 98.44 84 ASP A CA 1
ATOM 648 C C . ASP A 1 84 ? -9.830 -4.608 18.488 1.00 98.44 84 ASP A C 1
ATOM 650 O O . ASP A 1 84 ? -9.321 -3.998 19.443 1.00 98.44 84 ASP A O 1
ATOM 654 N N . LEU A 1 85 ? -11.143 -4.851 18.406 1.00 98.31 85 LEU A N 1
ATOM 655 C CA . LEU A 1 85 ? -12.133 -4.529 19.439 1.00 98.31 85 LEU A CA 1
ATOM 656 C C . LEU A 1 85 ? -12.506 -5.741 20.315 1.00 98.31 85 LEU A C 1
ATOM 658 O O . LEU A 1 85 ? -13.680 -5.962 20.629 1.00 98.31 85 LEU A O 1
ATOM 662 N N . GLY A 1 86 ? -11.515 -6.524 20.735 1.00 97.25 86 GLY A N 1
ATOM 663 C CA . GLY A 1 86 ? -11.671 -7.585 21.728 1.00 97.25 86 GLY A CA 1
ATOM 664 C C . GLY A 1 86 ? -11.907 -7.082 23.164 1.00 97.25 86 GLY A C 1
ATOM 665 O O . GLY A 1 86 ? -12.433 -5.995 23.394 1.00 97.25 86 GLY A O 1
ATOM 666 N N . PRO A 1 87 ? -11.531 -7.853 24.203 1.00 96.56 87 PRO A N 1
ATOM 667 C CA . PRO A 1 87 ? -11.676 -7.414 25.595 1.00 96.56 87 PRO A CA 1
ATOM 668 C C . PRO A 1 87 ? -10.899 -6.130 25.919 1.00 96.56 87 PRO A C 1
ATOM 670 O O . PRO A 1 87 ? -11.362 -5.330 26.737 1.00 96.56 87 PRO A O 1
ATOM 673 N N . THR A 1 88 ? -9.757 -5.929 25.257 1.00 96.94 88 THR A N 1
ATOM 674 C CA . THR A 1 88 ? -8.899 -4.743 25.349 1.00 96.94 88 THR A CA 1
ATOM 675 C C . THR A 1 88 ? -8.592 -4.247 23.941 1.00 96.94 88 THR A C 1
ATOM 677 O O . THR A 1 88 ? -8.118 -5.034 23.121 1.00 96.94 88 THR A O 1
ATOM 680 N N . ILE A 1 89 ? -8.813 -2.955 23.676 1.00 97.75 89 ILE A N 1
ATOM 681 C CA . ILE A 1 89 ? -8.518 -2.348 22.374 1.00 97.75 89 ILE A CA 1
ATOM 682 C C . ILE A 1 89 ? -7.029 -2.509 22.096 1.00 97.75 89 ILE A C 1
ATOM 684 O O . ILE A 1 89 ? -6.193 -2.048 22.877 1.00 97.75 89 ILE A O 1
ATOM 688 N N . THR A 1 90 ? -6.702 -3.116 20.962 1.00 97.56 90 THR A N 1
ATOM 689 C CA . THR A 1 90 ? -5.313 -3.350 20.563 1.00 97.56 90 THR A CA 1
ATOM 690 C C . THR A 1 90 ? -5.089 -2.816 19.159 1.00 97.56 90 THR A C 1
ATOM 692 O O . THR A 1 90 ? -5.821 -3.156 18.239 1.00 97.56 90 THR A O 1
ATOM 695 N N . LYS A 1 91 ? -4.066 -1.976 18.969 1.00 98.06 91 LYS A N 1
ATOM 696 C CA . LYS A 1 91 ? -3.643 -1.573 17.622 1.00 98.06 91 LYS A CA 1
ATOM 697 C C . LYS A 1 91 ? -2.998 -2.782 16.938 1.00 98.06 91 LYS A C 1
ATOM 699 O O . LYS A 1 91 ? -1.944 -3.226 17.386 1.00 98.06 91 LYS A O 1
ATOM 704 N N . ILE A 1 92 ? -3.614 -3.276 15.868 1.00 97.75 92 ILE A N 1
ATOM 705 C CA . ILE A 1 92 ? -3.085 -4.361 15.034 1.00 97.75 92 ILE A CA 1
ATOM 706 C C . ILE A 1 92 ? -1.958 -3.828 14.153 1.00 97.75 92 ILE A C 1
ATOM 708 O O . ILE A 1 92 ? -0.872 -4.403 14.107 1.00 97.75 92 ILE A O 1
ATOM 712 N N . ILE A 1 93 ? -2.201 -2.726 13.442 1.00 97.25 93 ILE A N 1
ATOM 713 C CA . ILE A 1 93 ? -1.194 -2.096 12.587 1.00 97.25 93 ILE A CA 1
ATOM 714 C C . ILE A 1 93 ? -1.407 -0.588 12.491 1.00 97.25 93 ILE A C 1
ATOM 716 O O . ILE A 1 93 ? -2.526 -0.082 12.548 1.00 97.25 93 ILE A O 1
ATOM 720 N N . GLU A 1 94 ? -0.290 0.108 12.329 1.00 96.25 94 GLU A N 1
ATOM 721 C CA . GLU A 1 94 ? -0.194 1.426 11.719 1.00 96.25 94 GLU A CA 1
ATOM 722 C C . GLU A 1 94 ? 0.848 1.314 10.605 1.00 96.25 94 GLU A C 1
ATOM 724 O O . GLU A 1 94 ? 2.013 1.010 10.872 1.00 96.25 94 GLU A O 1
ATOM 729 N N . THR A 1 95 ? 0.425 1.453 9.351 1.00 94.25 95 THR A N 1
ATOM 730 C CA . THR A 1 95 ? 1.341 1.309 8.213 1.00 94.25 95 THR A CA 1
ATOM 731 C C . THR A 1 95 ? 2.281 2.509 8.113 1.00 94.25 95 THR A C 1
ATOM 733 O O . THR A 1 95 ? 1.970 3.605 8.581 1.00 94.25 95 THR A O 1
ATOM 736 N N . ALA A 1 96 ? 3.402 2.338 7.408 1.00 89.94 96 ALA A N 1
ATOM 737 C CA . ALA A 1 96 ? 4.250 3.466 7.037 1.00 89.94 96 ALA A CA 1
ATOM 738 C C . ALA A 1 96 ? 3.457 4.537 6.259 1.00 89.94 96 ALA A C 1
ATOM 740 O O . ALA A 1 96 ? 2.510 4.222 5.529 1.00 89.94 96 ALA A O 1
ATOM 741 N N . THR A 1 97 ? 3.873 5.800 6.398 1.00 83.12 97 THR A N 1
ATOM 742 C CA . THR A 1 97 ? 3.302 6.963 5.700 1.00 83.12 97 THR A CA 1
ATOM 743 C C . THR A 1 97 ? 3.655 6.910 4.211 1.00 83.12 97 THR A C 1
ATOM 745 O O . THR A 1 97 ? 4.641 7.496 3.768 1.00 83.12 97 THR A O 1
ATOM 748 N N . ALA A 1 98 ? 2.893 6.116 3.472 1.00 77.69 98 ALA A N 1
ATOM 749 C CA . ALA A 1 98 ? 3.049 5.790 2.052 1.00 77.69 98 ALA A CA 1
ATOM 750 C C . ALA A 1 98 ? 1.897 4.898 1.541 1.00 77.69 98 ALA A C 1
ATOM 752 O O . ALA A 1 98 ? 1.771 4.689 0.342 1.00 77.69 98 ALA A O 1
ATOM 753 N N . ALA A 1 99 ? 1.052 4.387 2.438 1.00 78.75 99 ALA A N 1
ATOM 754 C CA . ALA A 1 99 ? 0.067 3.345 2.188 1.00 78.75 99 ALA A CA 1
ATOM 755 C C . ALA A 1 99 ? -1.312 3.915 1.811 1.00 78.75 99 ALA A C 1
ATOM 757 O O . ALA A 1 99 ? -2.301 3.658 2.495 1.00 78.75 99 ALA A O 1
ATOM 758 N N . CYS A 1 100 ? -1.373 4.736 0.762 1.00 83.38 100 CYS A N 1
ATOM 759 C CA . CYS A 1 100 ? -2.648 5.269 0.272 1.00 83.38 100 CYS A CA 1
ATOM 760 C C . CYS A 1 100 ? -3.445 4.228 -0.526 1.00 83.38 100 CYS A C 1
ATOM 762 O O . CYS A 1 100 ? -2.862 3.332 -1.142 1.00 83.38 100 CYS A O 1
ATOM 764 N N . GLY A 1 101 ? -4.765 4.419 -0.586 1.00 84.94 101 GLY A N 1
ATOM 765 C CA . GLY A 1 101 ? -5.680 3.599 -1.378 1.00 84.94 101 GLY A CA 1
ATOM 766 C C . GLY A 1 101 ? -5.860 2.209 -0.785 1.00 84.94 101 GLY A C 1
ATOM 767 O O . GLY A 1 101 ? -5.862 1.218 -1.516 1.00 84.94 101 GLY A O 1
ATOM 768 N N . ALA A 1 102 ? -5.943 2.138 0.540 1.00 92.81 102 ALA A N 1
ATOM 769 C CA . A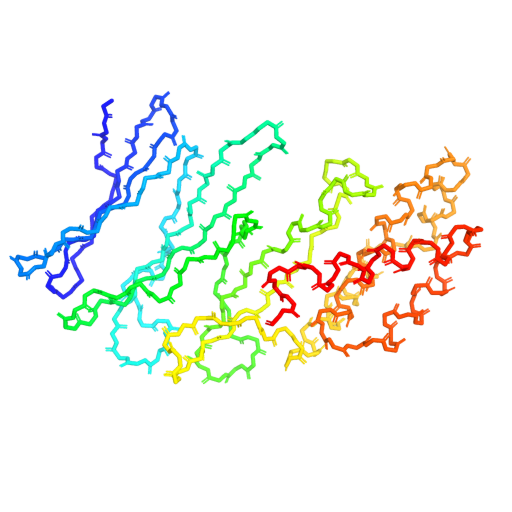LA A 1 102 ? -5.987 0.879 1.248 1.00 92.81 102 ALA A CA 1
ATOM 770 C C . ALA A 1 102 ? -7.282 0.126 0.957 1.00 92.81 102 ALA A C 1
ATOM 772 O O . ALA A 1 102 ? -8.379 0.686 0.978 1.00 92.81 102 ALA A O 1
ATOM 773 N N . ARG A 1 103 ? -7.165 -1.177 0.729 1.00 96.06 103 ARG A N 1
ATOM 774 C CA . ARG A 1 103 ? -8.319 -2.058 0.567 1.00 96.06 103 ARG A CA 1
ATOM 775 C C . ARG A 1 103 ? -8.040 -3.426 1.149 1.00 96.06 103 ARG A C 1
ATOM 777 O O . ARG A 1 103 ? -6.894 -3.837 1.259 1.00 96.06 103 ARG A O 1
ATOM 784 N N . PHE A 1 104 ? -9.108 -4.135 1.468 1.00 97.12 104 PHE A N 1
ATOM 785 C CA . PHE A 1 104 ? -9.049 -5.515 1.921 1.00 97.12 104 PHE A CA 1
ATOM 786 C C . PHE A 1 104 ? -9.538 -6.419 0.796 1.00 97.12 104 PHE A C 1
ATOM 788 O O . PHE A 1 104 ? -10.546 -6.120 0.150 1.00 97.12 104 PHE A O 1
ATOM 795 N N . ALA A 1 105 ? -8.808 -7.491 0.522 1.00 97.44 105 ALA A N 1
ATOM 796 C CA . ALA A 1 105 ? -9.192 -8.512 -0.443 1.00 97.44 105 ALA A CA 1
ATOM 797 C C . ALA A 1 105 ? -8.597 -9.850 -0.019 1.00 97.44 105 ALA A C 1
ATOM 799 O O . ALA A 1 105 ? -7.630 -9.852 0.719 1.00 97.44 105 ALA A O 1
ATOM 800 N N . ASP A 1 106 ? -9.144 -10.949 -0.526 1.00 96.94 106 ASP A N 1
ATOM 801 C CA . ASP A 1 106 ? -8.665 -12.308 -0.257 1.00 96.94 106 ASP A CA 1
ATOM 802 C C . ASP A 1 106 ? -8.140 -12.943 -1.568 1.00 96.94 106 ASP A C 1
ATOM 804 O O . ASP A 1 106 ? -8.842 -13.726 -2.216 1.00 96.94 106 ASP A O 1
ATOM 808 N N . PRO A 1 107 ? -6.964 -12.518 -2.083 1.00 96.44 107 PRO A N 1
ATOM 809 C CA . PRO A 1 107 ? -6.345 -13.083 -3.280 1.00 96.44 107 PRO A CA 1
ATOM 810 C C . PRO A 1 107 ? -5.992 -14.572 -3.192 1.00 96.44 107 PRO A C 1
ATOM 812 O O . PRO A 1 107 ? -5.769 -15.173 -4.247 1.00 96.44 107 PRO A O 1
ATOM 815 N N . ASN A 1 108 ? -5.878 -15.163 -1.997 1.00 95.50 108 ASN A N 1
ATOM 816 C CA . ASN A 1 108 ? -5.541 -16.583 -1.840 1.00 95.50 108 ASN A CA 1
ATOM 817 C C . ASN A 1 108 ? -6.762 -17.479 -1.528 1.00 95.50 108 ASN A C 1
ATOM 819 O O . ASN A 1 108 ? -6.631 -18.703 -1.592 1.00 95.50 108 ASN A O 1
ATOM 823 N N . TYR A 1 109 ? -7.936 -16.883 -1.306 1.00 95.75 109 TYR A N 1
ATOM 824 C CA . TYR A 1 109 ? -9.203 -17.534 -0.972 1.00 95.75 109 TYR A CA 1
ATOM 825 C C . TYR A 1 109 ? -9.165 -18.334 0.340 1.00 95.75 109 TYR A C 1
ATOM 827 O O . TYR A 1 109 ? -9.809 -19.386 0.439 1.00 95.75 109 TYR A O 1
ATOM 835 N N . ASP A 1 110 ? -8.402 -17.878 1.337 1.00 94.56 110 ASP A N 1
ATOM 836 C CA . ASP A 1 110 ? -8.294 -18.533 2.648 1.00 94.56 110 ASP A CA 1
ATOM 837 C C . ASP A 1 110 ? -9.343 -18.058 3.674 1.00 94.56 110 ASP A C 1
ATOM 839 O O . ASP A 1 110 ? -9.465 -18.635 4.762 1.00 94.56 110 ASP A O 1
ATOM 843 N N . GLY A 1 111 ? -10.158 -17.067 3.300 1.00 94.25 111 GLY A N 1
ATOM 844 C CA . GLY A 1 111 ? -11.223 -16.499 4.116 1.00 94.25 111 GLY A CA 1
ATOM 845 C C . GLY A 1 111 ? -10.770 -15.405 5.084 1.00 94.25 111 GLY A C 1
ATOM 846 O O . GLY A 1 111 ? -11.623 -14.866 5.791 1.00 94.25 111 GLY A O 1
ATOM 847 N N . VAL A 1 112 ? -9.479 -15.061 5.128 1.00 95.81 112 VAL A N 1
ATOM 848 C CA . VAL A 1 112 ? -8.945 -13.921 5.880 1.00 95.81 112 VAL A CA 1
ATOM 849 C C . VAL A 1 112 ? -8.415 -12.888 4.888 1.00 95.81 112 VAL A C 1
ATOM 851 O O . VAL A 1 112 ? -7.398 -13.122 4.245 1.00 95.81 112 VAL A O 1
ATOM 854 N N . PRO A 1 113 ? -9.062 -11.722 4.750 1.00 97.75 113 PRO A N 1
ATOM 855 C CA . PRO A 1 113 ? -8.617 -10.743 3.776 1.00 97.75 113 PRO A CA 1
ATOM 856 C C . PRO A 1 113 ? -7.244 -10.161 4.133 1.00 97.75 113 PRO A C 1
ATOM 858 O O . PRO A 1 113 ? -6.986 -9.734 5.258 1.00 97.75 113 PRO A O 1
ATOM 861 N N . GLU A 1 114 ? -6.379 -10.037 3.138 1.00 98.19 114 GLU A N 1
ATOM 862 C CA . GLU A 1 114 ? -5.164 -9.249 3.219 1.00 98.19 114 GLU A CA 1
ATOM 863 C C . GLU A 1 114 ? -5.429 -7.750 3.060 1.00 98.19 114 GLU A C 1
ATOM 865 O O . GLU A 1 114 ? -6.272 -7.303 2.274 1.00 98.19 114 GLU A O 1
ATOM 870 N N . LEU A 1 115 ? -4.630 -6.954 3.772 1.00 97.88 115 LEU A N 1
ATOM 871 C CA . LEU A 1 115 ? -4.569 -5.510 3.600 1.00 97.88 115 LEU A CA 1
ATOM 872 C C . LEU A 1 115 ? -3.667 -5.190 2.401 1.00 97.88 115 LEU A C 1
ATOM 874 O O . LEU A 1 115 ? -2.459 -5.418 2.431 1.00 97.88 115 LEU A O 1
ATOM 878 N N . ILE A 1 116 ? -4.248 -4.622 1.352 1.00 97.62 116 ILE A N 1
ATOM 879 C CA . ILE A 1 116 ? -3.550 -4.197 0.142 1.00 97.62 116 ILE A CA 1
ATOM 880 C C . ILE A 1 116 ? -3.389 -2.681 0.160 1.00 97.62 116 ILE A C 1
ATOM 882 O O . ILE A 1 116 ? -4.369 -1.945 0.274 1.00 97.62 116 ILE A O 1
ATOM 886 N N . VAL A 1 117 ? -2.145 -2.219 0.041 1.00 95.31 117 VAL A N 1
ATOM 887 C CA . VAL A 1 117 ? -1.771 -0.795 0.064 1.00 95.31 117 VAL A CA 1
ATOM 888 C C . VAL A 1 117 ? -0.805 -0.475 -1.070 1.00 95.31 117 VAL A C 1
ATOM 890 O O . VAL A 1 117 ? -0.141 -1.371 -1.578 1.00 95.31 117 VAL A O 1
ATOM 893 N N . ALA A 1 118 ? -0.682 0.787 -1.474 1.00 92.56 118 ALA A N 1
ATOM 894 C CA . ALA A 1 118 ? 0.362 1.186 -2.418 1.00 92.56 118 ALA A CA 1
ATOM 895 C C . ALA A 1 118 ? 1.721 1.376 -1.718 1.00 92.56 118 ALA A C 1
ATOM 897 O O . ALA A 1 118 ? 1.790 1.931 -0.623 1.00 92.56 118 ALA A O 1
ATOM 898 N N . ASP A 1 119 ? 2.813 0.993 -2.380 1.00 91.88 119 ASP A N 1
ATOM 899 C CA . ASP A 1 119 ? 4.162 1.432 -2.025 1.00 91.88 119 ASP A CA 1
ATOM 900 C C . ASP A 1 119 ? 4.552 2.663 -2.849 1.00 91.88 119 ASP A C 1
ATOM 902 O O . ASP A 1 119 ? 4.783 2.590 -4.060 1.00 91.88 119 ASP A O 1
ATOM 906 N N . THR A 1 120 ? 4.662 3.812 -2.184 1.00 88.88 120 THR A N 1
ATOM 907 C CA . THR A 1 120 ? 5.063 5.071 -2.823 1.00 88.88 120 THR A CA 1
ATOM 908 C C . THR A 1 120 ? 6.574 5.305 -2.831 1.00 88.88 120 THR A C 1
ATOM 910 O O . THR A 1 120 ? 6.999 6.411 -3.158 1.00 88.88 120 THR A O 1
ATOM 913 N N . THR A 1 121 ? 7.409 4.317 -2.492 1.00 90.25 121 THR A N 1
ATOM 914 C CA . THR A 1 121 ? 8.883 4.448 -2.474 1.00 90.25 121 THR A CA 1
ATOM 915 C C . THR A 1 121 ? 9.439 4.927 -3.819 1.00 90.25 121 THR A C 1
ATOM 917 O O . THR A 1 121 ? 10.409 5.680 -3.863 1.00 90.25 121 THR A O 1
ATOM 920 N N . TYR A 1 122 ? 8.793 4.550 -4.924 1.00 91.62 122 TYR A N 1
ATOM 921 C CA . TYR A 1 122 ? 9.200 4.924 -6.281 1.00 91.62 122 TYR A CA 1
ATOM 922 C C . TYR A 1 122 ? 8.618 6.261 -6.766 1.00 91.62 122 TYR A C 1
ATOM 924 O O . TYR A 1 122 ? 8.988 6.748 -7.839 1.00 91.62 122 TYR A O 1
ATOM 932 N N . LYS A 1 123 ? 7.735 6.887 -5.980 1.00 89.12 123 LYS A N 1
ATOM 933 C CA . LYS A 1 123 ? 7.097 8.156 -6.331 1.00 89.12 123 LYS A CA 1
ATOM 934 C C . LYS A 1 123 ? 8.141 9.267 -6.424 1.00 89.12 123 LYS A C 1
ATOM 936 O O . LYS A 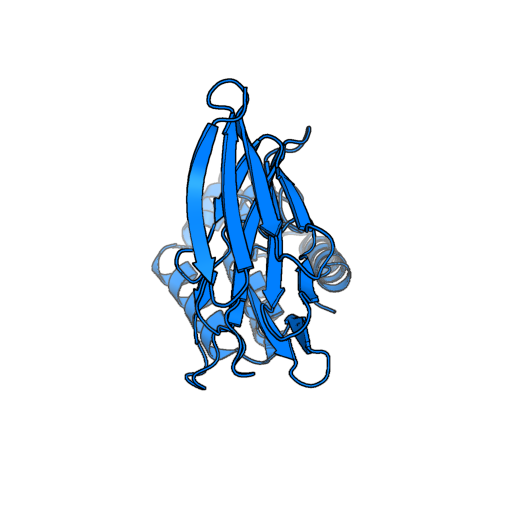1 123 ? 8.938 9.456 -5.507 1.00 89.12 123 LYS A O 1
ATOM 941 N N . TYR A 1 124 ? 8.128 10.002 -7.535 1.00 89.31 124 TYR A N 1
ATOM 942 C CA . TYR A 1 124 ? 9.074 11.079 -7.855 1.00 89.31 124 TYR A CA 1
ATOM 943 C C . TYR A 1 124 ? 10.555 10.673 -7.944 1.00 89.31 124 TYR A C 1
ATOM 945 O O . TYR A 1 124 ? 11.404 11.553 -8.054 1.00 89.31 124 TYR A O 1
ATOM 953 N N . GLN A 1 125 ? 10.883 9.375 -7.926 1.00 92.19 125 GLN A N 1
ATOM 954 C CA . GLN A 1 125 ? 12.277 8.927 -8.045 1.00 92.19 125 GLN A CA 1
ATOM 955 C C . GLN A 1 125 ? 12.784 9.014 -9.487 1.00 92.19 125 GLN A C 1
ATOM 957 O O . GLN A 1 125 ? 13.928 9.394 -9.714 1.00 92.19 125 GLN A O 1
ATOM 962 N N . PHE A 1 126 ? 11.924 8.681 -10.455 1.00 92.56 126 PHE A N 1
ATOM 963 C CA . PHE A 1 126 ? 12.294 8.591 -11.874 1.00 92.56 126 PHE A CA 1
ATOM 964 C C . PHE A 1 126 ? 11.389 9.395 -12.807 1.00 92.56 126 PHE A C 1
ATOM 966 O O . PHE A 1 126 ? 11.747 9.624 -13.946 1.00 92.56 126 PHE A O 1
ATOM 973 N N . CYS A 1 127 ? 10.207 9.826 -12.371 1.00 88.81 127 CYS A N 1
ATOM 974 C CA . CYS A 1 127 ? 9.325 10.678 -13.171 1.00 88.81 127 CYS A CA 1
ATOM 975 C C . CYS A 1 127 ? 8.378 11.460 -12.266 1.00 88.81 127 CYS A C 1
ATOM 977 O O . CYS A 1 127 ? 8.194 11.134 -11.090 1.00 88.81 127 CYS A O 1
ATOM 979 N N . SER A 1 128 ? 7.775 12.515 -12.806 1.00 85.94 128 SER A N 1
ATOM 980 C CA . SER A 1 128 ? 6.922 13.411 -12.038 1.00 85.94 128 SER A CA 1
ATOM 981 C C . SER A 1 128 ? 5.461 12.956 -11.996 1.00 85.94 128 SER A C 1
ATOM 983 O O . SER A 1 128 ? 4.905 12.387 -12.934 1.00 85.94 128 SER A O 1
ATOM 985 N N . GLY A 1 129 ? 4.816 13.262 -10.874 1.00 82.19 129 GLY A N 1
ATOM 986 C CA . GLY A 1 129 ? 3.365 13.266 -10.735 1.00 82.19 129 GLY A CA 1
ATOM 987 C C . GLY A 1 129 ? 2.723 11.899 -10.949 1.00 82.19 129 GLY A C 1
ATOM 988 O O . GLY A 1 129 ? 3.133 10.907 -10.353 1.00 82.19 129 GLY A O 1
ATOM 989 N N . ALA A 1 130 ? 1.682 11.880 -11.781 1.00 81.75 130 ALA A N 1
ATOM 990 C CA . ALA A 1 130 ? 0.837 10.712 -12.014 1.00 81.75 130 ALA A CA 1
ATOM 991 C C . ALA A 1 130 ? 1.524 9.587 -12.806 1.00 81.75 130 ALA A C 1
ATOM 993 O O . ALA A 1 130 ? 1.006 8.477 -12.841 1.00 81.75 130 ALA A O 1
ATOM 994 N N . GLU A 1 131 ? 2.674 9.851 -13.434 1.00 85.06 131 GLU A N 1
ATOM 995 C CA . GLU A 1 131 ? 3.428 8.821 -14.160 1.00 85.06 131 GLU A CA 1
ATOM 996 C C . GLU A 1 131 ? 4.274 7.945 -13.232 1.00 85.06 131 GLU A C 1
ATOM 998 O O . GLU A 1 131 ? 4.763 6.896 -13.653 1.00 85.06 131 GLU A O 1
ATOM 1003 N N . SER A 1 132 ? 4.459 8.374 -11.977 1.00 89.56 132 SER A N 1
ATOM 1004 C CA . SER A 1 132 ? 5.213 7.616 -10.984 1.00 89.56 132 SER A CA 1
ATOM 1005 C C . SER A 1 132 ? 4.606 6.230 -10.784 1.00 89.56 132 SER A C 1
ATOM 1007 O O . SER A 1 132 ? 3.402 6.128 -10.541 1.00 89.56 132 SER A O 1
ATOM 1009 N N . PRO A 1 133 ? 5.417 5.163 -10.833 1.00 90.56 133 PRO A N 1
ATOM 1010 C CA . PRO A 1 133 ? 4.905 3.828 -10.619 1.00 90.56 133 PRO A CA 1
ATOM 1011 C C . PRO A 1 133 ? 4.461 3.678 -9.162 1.00 90.56 133 PRO A C 1
ATOM 1013 O O . PRO A 1 133 ? 5.164 4.078 -8.231 1.00 90.56 133 PRO A O 1
ATOM 1016 N N . LEU A 1 134 ? 3.284 3.085 -8.990 1.00 89.62 134 LEU A N 1
ATOM 1017 C CA . LEU A 1 134 ? 2.724 2.682 -7.709 1.00 89.62 134 LEU A CA 1
ATOM 1018 C C . LEU A 1 134 ? 2.483 1.180 -7.794 1.00 89.62 134 LEU A C 1
ATOM 1020 O O . LEU A 1 134 ? 1.708 0.726 -8.632 1.00 89.62 134 LEU A O 1
ATOM 1024 N N . VAL A 1 135 ? 3.188 0.418 -6.966 1.00 93.75 135 VAL A N 1
ATOM 1025 C CA . VAL A 1 135 ? 3.017 -1.033 -6.877 1.00 93.75 135 VAL A CA 1
ATOM 1026 C C . VAL A 1 135 ? 2.224 -1.346 -5.623 1.00 93.75 135 VAL A C 1
ATOM 1028 O O . VAL A 1 135 ? 2.468 -0.768 -4.566 1.00 93.75 135 VAL A O 1
ATOM 1031 N N . GLU A 1 136 ? 1.244 -2.230 -5.745 1.00 96.00 136 GLU A N 1
ATOM 1032 C CA . GLU A 1 136 ? 0.498 -2.693 -4.584 1.00 96.00 136 GLU A CA 1
ATOM 1033 C C . GLU A 1 136 ? 1.343 -3.660 -3.750 1.00 96.00 136 GLU A C 1
ATOM 1035 O O . GLU A 1 136 ? 2.121 -4.461 -4.268 1.00 96.00 136 GLU A O 1
ATOM 1040 N N . VAL A 1 137 ? 1.158 -3.609 -2.441 1.00 96.56 137 VAL A N 1
ATOM 1041 C CA . VAL A 1 137 ? 1.780 -4.464 -1.437 1.00 96.56 137 VAL A CA 1
ATOM 1042 C C . VAL A 1 137 ? 0.675 -5.250 -0.773 1.00 96.56 137 VAL A C 1
ATOM 1044 O O . VAL A 1 137 ? -0.279 -4.657 -0.274 1.00 96.56 137 VAL A O 1
ATOM 1047 N N . ILE A 1 138 ? 0.831 -6.568 -0.733 1.00 97.81 138 ILE A N 1
ATOM 1048 C CA . ILE A 1 138 ? -0.056 -7.434 0.032 1.00 97.81 138 ILE A CA 1
ATOM 1049 C C . ILE A 1 138 ? 0.529 -7.586 1.432 1.00 97.81 138 ILE A C 1
ATOM 1051 O O . ILE A 1 138 ? 1.621 -8.132 1.616 1.00 97.81 138 ILE A O 1
ATOM 1055 N N . MET A 1 139 ? -0.206 -7.085 2.417 1.00 97.69 139 MET A N 1
ATOM 1056 C CA . MET A 1 139 ? 0.078 -7.271 3.829 1.00 97.69 139 MET A CA 1
ATOM 1057 C C . MET A 1 139 ? -0.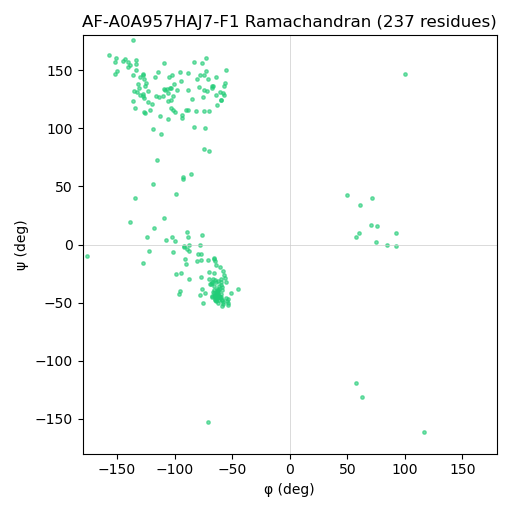829 -8.390 4.347 1.00 97.69 139 MET A C 1
ATOM 1059 O O . MET A 1 139 ? -2.045 -8.216 4.396 1.00 97.69 139 MET A O 1
ATOM 1063 N N . ALA A 1 140 ? -0.257 -9.524 4.748 1.00 97.31 140 ALA A N 1
ATOM 1064 C CA . ALA A 1 140 ? -1.022 -10.637 5.310 1.00 97.31 140 ALA A CA 1
ATOM 1065 C C . ALA A 1 140 ? -1.033 -10.583 6.839 1.00 97.31 140 ALA A C 1
ATOM 1067 O O . ALA A 1 140 ? -0.070 -10.117 7.460 1.00 97.31 140 ALA A O 1
ATOM 1068 N N . TYR A 1 141 ? -2.116 -11.058 7.453 1.00 97.62 141 TYR A N 1
ATOM 1069 C CA . TYR A 1 141 ? -2.233 -11.083 8.906 1.00 97.62 141 TYR A CA 1
ATOM 1070 C C . TYR A 1 141 ? -1.373 -12.200 9.519 1.00 97.62 141 TYR A C 1
ATOM 1072 O O . TYR A 1 141 ? -1.620 -13.392 9.338 1.00 97.62 141 TYR A O 1
ATOM 1080 N N . ASP A 1 142 ? -0.356 -11.816 10.286 1.00 96.69 142 ASP A N 1
ATOM 1081 C CA . ASP A 1 142 ? 0.445 -12.725 11.100 1.00 96.69 142 ASP A CA 1
ATOM 1082 C C . ASP A 1 142 ? -0.275 -12.980 12.429 1.00 96.69 142 ASP A C 1
ATOM 1084 O O . ASP A 1 142 ? -0.207 -12.171 13.357 1.00 96.69 142 ASP A O 1
ATOM 1088 N N . ARG A 1 143 ? -0.936 -14.138 12.537 1.00 94.06 143 ARG A N 1
ATOM 1089 C CA . ARG A 1 143 ? -1.678 -14.543 13.744 1.00 94.06 143 ARG A CA 1
ATOM 1090 C C . ARG A 1 143 ? -0.800 -14.642 14.993 1.00 94.06 143 ARG A C 1
ATOM 1092 O O . ARG A 1 143 ? -1.294 -14.425 16.097 1.00 94.06 143 ARG A O 1
ATOM 1099 N N . PHE A 1 144 ? 0.486 -14.971 14.848 1.00 94.00 144 PHE A N 1
ATOM 1100 C CA . PHE A 1 144 ? 1.398 -15.081 15.989 1.00 94.00 144 PHE A CA 1
ATOM 1101 C C . PHE A 1 144 ? 1.851 -13.702 16.464 1.00 94.00 144 PHE A C 1
ATOM 1103 O O . PHE A 1 144 ? 1.877 -13.436 17.665 1.00 94.00 144 PHE A O 1
ATOM 1110 N N . GLY A 1 145 ? 2.181 -12.818 15.521 1.00 95.12 145 GLY A N 1
ATOM 1111 C CA . GLY A 1 145 ? 2.530 -11.426 15.796 1.00 95.12 145 GLY A CA 1
ATOM 1112 C C . GLY A 1 145 ? 1.335 -10.520 16.103 1.00 95.12 145 GLY A C 1
ATOM 1113 O O . GLY A 1 145 ? 1.544 -9.408 16.582 1.00 95.12 145 GLY A O 1
ATOM 1114 N N . ARG A 1 146 ? 0.107 -10.983 15.825 1.00 96.12 146 ARG A N 1
ATOM 1115 C CA . ARG A 1 146 ? -1.151 -10.218 15.875 1.00 96.12 146 ARG A CA 1
ATOM 1116 C C . ARG A 1 146 ? -1.069 -8.892 15.115 1.00 96.12 146 ARG A C 1
ATOM 1118 O O . ARG A 1 146 ? -1.508 -7.853 15.602 1.00 96.12 146 ARG A O 1
ATOM 1125 N N . THR A 1 147 ? -0.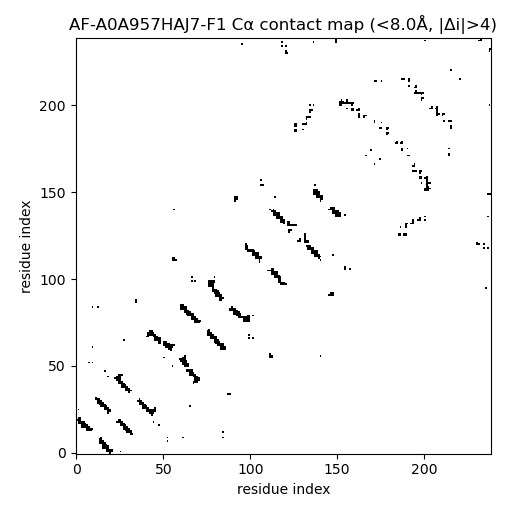464 -8.920 13.930 1.00 97.38 147 THR A N 1
ATOM 1126 C CA . THR A 1 147 ? -0.221 -7.729 13.107 1.00 97.38 147 THR A CA 1
ATOM 1127 C C . THR A 1 147 ? -0.176 -8.080 11.625 1.00 97.38 147 THR A C 1
ATOM 1129 O O . THR A 1 147 ? 0.109 -9.217 11.262 1.00 97.38 147 THR A O 1
ATOM 1132 N N . TYR A 1 148 ? -0.425 -7.106 10.755 1.00 97.31 148 TYR A N 1
ATOM 1133 C CA . TYR A 1 148 ? -0.228 -7.272 9.317 1.00 97.31 148 TYR A CA 1
ATOM 1134 C C . TYR A 1 148 ? 1.260 -7.140 8.961 1.00 97.31 148 TYR A C 1
ATOM 1136 O O . TYR A 1 148 ? 1.949 -6.236 9.437 1.00 97.31 148 TYR A O 1
ATOM 1144 N N . ARG A 1 149 ? 1.776 -8.027 8.106 1.00 96.62 149 ARG A N 1
ATOM 1145 C CA . ARG A 1 149 ? 3.170 -8.001 7.632 1.00 96.62 149 ARG A CA 1
ATOM 1146 C C . ARG A 1 149 ? 3.230 -8.033 6.109 1.00 96.62 149 ARG A C 1
ATOM 1148 O O . ARG A 1 149 ? 2.405 -8.723 5.513 1.00 96.62 149 ARG A O 1
ATOM 1155 N N . PRO A 1 150 ? 4.207 -7.363 5.475 1.00 96.44 150 PRO A N 1
ATOM 1156 C CA . PRO A 1 150 ? 4.393 -7.485 4.037 1.00 96.44 150 PRO A CA 1
ATOM 1157 C C . PRO A 1 150 ? 4.668 -8.944 3.661 1.00 96.44 150 PRO A C 1
ATOM 1159 O O . PRO A 1 150 ? 5.563 -9.578 4.215 1.00 96.44 150 PRO A O 1
ATOM 1162 N N . GLN A 1 151 ? 3.865 -9.492 2.751 1.00 97.25 151 GLN A N 1
ATOM 1163 C CA . GLN A 1 151 ? 3.945 -10.889 2.312 1.00 97.25 151 GLN A CA 1
ATOM 1164 C C . GLN A 1 151 ? 3.747 -11.033 0.799 1.00 97.25 151 GLN A C 1
ATOM 1166 O O . GLN A 1 151 ? 3.478 -12.124 0.308 1.00 97.25 151 GLN A O 1
ATOM 1171 N N . SER A 1 152 ? 3.927 -9.955 0.033 1.00 97.75 152 SER A N 1
ATOM 1172 C CA . SER A 1 152 ? 3.746 -9.902 -1.424 1.00 97.75 152 SER A CA 1
ATOM 1173 C C . SER A 1 152 ? 4.371 -11.077 -2.191 1.00 97.75 152 SER A C 1
ATOM 1175 O O . SER A 1 152 ? 3.761 -11.613 -3.117 1.00 97.75 152 SER A O 1
ATOM 1177 N N . ALA A 1 153 ? 5.549 -11.546 -1.767 1.00 97.19 153 ALA A N 1
ATOM 1178 C CA . ALA A 1 153 ? 6.248 -12.665 -2.399 1.00 97.19 153 ALA A CA 1
ATOM 1179 C C . ALA A 1 153 ? 5.496 -14.010 -2.304 1.00 97.19 153 ALA A C 1
ATOM 1181 O O . ALA A 1 153 ? 5.792 -14.923 -3.073 1.00 97.19 153 ALA A O 1
ATOM 1182 N N . LEU A 1 154 ? 4.522 -14.141 -1.397 1.00 97.12 154 LEU A N 1
ATOM 1183 C CA . LEU A 1 154 ? 3.653 -15.316 -1.284 1.00 97.12 154 LEU A CA 1
ATOM 1184 C C . LEU A 1 154 ? 2.508 -15.324 -2.311 1.00 97.12 154 LEU A C 1
ATOM 1186 O O . LEU A 1 154 ? 1.845 -16.348 -2.462 1.00 97.12 154 LEU A O 1
ATOM 1190 N N . TYR A 1 155 ? 2.306 -14.233 -3.061 1.00 97.94 155 TYR A N 1
ATOM 1191 C CA . TYR A 1 155 ? 1.199 -14.066 -4.013 1.00 97.94 155 TYR A CA 1
ATOM 1192 C C . TYR A 1 155 ? 1.695 -13.861 -5.460 1.00 97.94 155 TYR A C 1
ATOM 1194 O O . TYR A 1 155 ? 1.289 -12.912 -6.135 1.00 97.94 155 TYR A O 1
ATOM 1202 N N . PRO A 1 156 ? 2.569 -14.725 -6.010 1.00 97.75 156 PRO A N 1
ATOM 1203 C CA . PRO A 1 156 ? 3.161 -14.498 -7.330 1.00 97.75 156 PRO A CA 1
ATOM 1204 C C . PRO A 1 156 ? 2.126 -14.463 -8.468 1.00 97.75 156 PRO A C 1
ATOM 1206 O O . PRO A 1 156 ? 2.308 -13.737 -9.444 1.00 97.75 156 PRO A O 1
ATOM 1209 N N . SER A 1 157 ? 1.023 -15.211 -8.352 1.00 97.62 157 SER A N 1
ATOM 1210 C CA . SER A 1 157 ? -0.076 -15.207 -9.330 1.00 97.62 157 SER A CA 1
ATOM 1211 C C . SER A 1 157 ? -0.764 -13.845 -9.420 1.00 97.62 157 SER A C 1
ATOM 1213 O O . SER A 1 157 ? -1.022 -13.364 -10.523 1.00 97.62 157 SER A O 1
ATOM 1215 N N . TYR A 1 158 ? -0.998 -13.204 -8.275 1.00 97.94 158 TYR A N 1
ATOM 1216 C CA . TYR A 1 158 ? -1.574 -11.867 -8.182 1.00 97.94 158 TYR A CA 1
ATOM 1217 C C . TYR A 1 158 ? -0.730 -10.844 -8.948 1.00 97.94 158 TYR A C 1
ATOM 1219 O O . TYR A 1 158 ? -1.220 -10.133 -9.824 1.00 97.94 158 TYR A O 1
ATOM 1227 N N . TYR A 1 159 ? 0.574 -10.832 -8.682 1.00 98.31 159 TYR A N 1
ATOM 1228 C CA . TYR A 1 159 ? 1.503 -9.908 -9.325 1.00 98.31 159 TYR A CA 1
ATOM 1229 C C . TYR A 1 159 ? 1.725 -10.199 -10.808 1.00 98.31 159 TYR A C 1
ATOM 1231 O O . TYR A 1 159 ? 1.884 -9.271 -11.603 1.00 98.31 159 TYR A O 1
ATOM 1239 N N . ARG A 1 160 ? 1.695 -11.473 -11.209 1.00 98.12 160 ARG A N 1
ATOM 1240 C CA . ARG A 1 160 ? 1.737 -11.843 -12.625 1.00 98.12 160 ARG A CA 1
ATOM 1241 C C . ARG A 1 160 ? 0.522 -11.296 -13.371 1.00 98.12 160 ARG A C 1
ATOM 1243 O O . ARG A 1 160 ? 0.699 -10.705 -14.430 1.00 98.12 160 ARG A O 1
ATOM 1250 N N . ALA A 1 161 ? -0.672 -11.414 -12.792 1.00 97.81 161 ALA A N 1
ATOM 1251 C CA . ALA A 1 161 ? -1.885 -10.857 -13.382 1.00 97.81 161 ALA A CA 1
ATOM 1252 C C . ALA A 1 161 ? -1.806 -9.326 -13.533 1.00 97.81 161 ALA A C 1
ATOM 1254 O O . ALA A 1 161 ? -2.263 -8.791 -14.540 1.00 97.81 161 ALA A O 1
ATOM 1255 N N . GLN A 1 162 ? -1.173 -8.614 -12.591 1.00 97.00 162 GLN A N 1
ATOM 1256 C CA . GLN A 1 162 ? -0.931 -7.172 -12.740 1.00 97.00 162 GLN A CA 1
ATOM 1257 C C . GLN A 1 162 ? 0.010 -6.845 -13.901 1.00 97.00 162 GLN A C 1
ATOM 1259 O O . GLN A 1 162 ? -0.296 -5.968 -14.707 1.00 97.00 162 GLN A O 1
ATOM 1264 N N . ALA A 1 163 ? 1.136 -7.554 -14.007 1.00 97.12 163 ALA A N 1
ATOM 1265 C CA . ALA A 1 163 ? 2.085 -7.386 -15.106 1.00 97.12 163 ALA A CA 1
ATOM 1266 C C . ALA A 1 163 ? 1.432 -7.666 -16.475 1.00 97.12 163 ALA A C 1
ATOM 1268 O O . ALA A 1 163 ? 1.626 -6.916 -17.433 1.00 97.12 163 ALA A O 1
ATOM 1269 N N . GLU A 1 164 ? 0.616 -8.716 -16.559 1.00 96.69 164 GLU A N 1
ATOM 1270 C CA . GLU A 1 164 ? -0.142 -9.067 -17.762 1.00 96.69 164 GLU A CA 1
ATOM 1271 C C . GLU A 1 164 ? -1.201 -8.009 -18.098 1.00 96.69 164 GLU A C 1
ATOM 1273 O O . GLU A 1 164 ? -1.297 -7.583 -19.249 1.00 96.69 164 GLU A O 1
ATOM 1278 N N . ALA A 1 165 ? -1.951 -7.523 -17.105 1.00 96.50 165 ALA A N 1
ATOM 1279 C CA . ALA A 1 165 ? -2.923 -6.450 -17.293 1.00 96.50 165 ALA A CA 1
ATOM 1280 C C . ALA A 1 165 ? -2.256 -5.147 -17.763 1.00 96.50 165 ALA A C 1
ATOM 1282 O O . ALA A 1 165 ? -2.784 -4.475 -18.651 1.00 96.50 165 ALA A O 1
ATOM 1283 N N . TYR A 1 166 ? -1.077 -4.819 -17.226 1.00 95.19 166 TYR A N 1
ATOM 1284 C CA . TYR A 1 166 ? -0.290 -3.663 -17.654 1.00 95.19 166 TYR A CA 1
ATOM 1285 C C . TYR A 1 166 ? 0.075 -3.747 -19.143 1.00 95.19 166 TYR A C 1
ATOM 1287 O O . TYR A 1 166 ? -0.155 -2.795 -19.893 1.00 95.19 166 TYR A O 1
ATOM 1295 N N . LEU A 1 167 ? 0.575 -4.905 -19.587 1.00 95.38 167 LEU A N 1
ATOM 1296 C CA . LEU A 1 167 ? 0.907 -5.169 -20.992 1.00 95.38 167 LEU A CA 1
ATOM 1297 C C . LEU A 1 167 ? -0.327 -5.215 -21.902 1.00 95.38 167 LEU A C 1
ATOM 1299 O O . LEU A 1 167 ? -0.249 -4.813 -23.057 1.00 95.38 167 LEU A O 1
ATOM 1303 N N . ALA A 1 168 ? -1.476 -5.672 -21.402 1.00 95.25 168 ALA A N 1
ATOM 1304 C CA . ALA A 1 168 ? -2.716 -5.690 -22.176 1.00 95.25 168 ALA A CA 1
ATOM 1305 C C . ALA A 1 168 ? -3.285 -4.279 -22.419 1.00 95.25 168 ALA A C 1
ATOM 1307 O O . ALA A 1 168 ? -3.942 -4.042 -23.430 1.00 95.25 168 ALA A O 1
ATOM 1308 N N . GLN A 1 169 ? -3.040 -3.342 -21.499 1.00 92.31 169 GLN A N 1
ATOM 1309 C CA . GLN A 1 169 ? -3.523 -1.958 -21.586 1.00 92.31 169 GLN A CA 1
ATOM 1310 C C . GLN A 1 169 ? -2.541 -1.015 -22.295 1.00 92.31 169 GLN A C 1
ATOM 1312 O O . GLN A 1 169 ? -2.900 0.115 -22.627 1.00 92.31 169 GLN A O 1
ATOM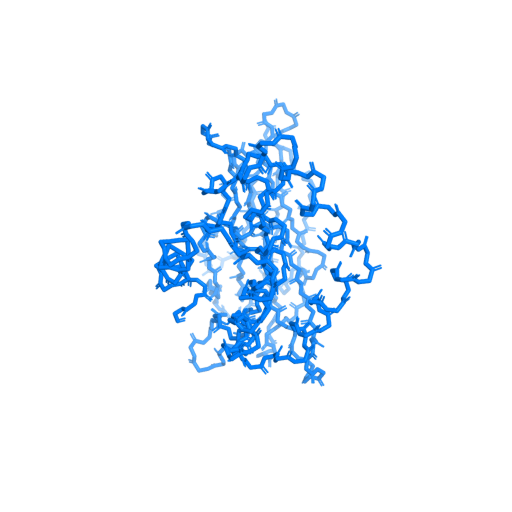 1317 N N . THR A 1 170 ? -1.303 -1.460 -22.521 1.00 88.56 170 THR A N 1
ATOM 1318 C CA . THR A 1 170 ? -0.199 -0.613 -22.976 1.00 88.56 170 THR A CA 1
ATOM 1319 C C . THR A 1 170 ? 0.590 -1.308 -24.079 1.00 88.56 170 THR A C 1
ATOM 1321 O O . THR A 1 170 ? 1.193 -2.350 -23.846 1.00 88.56 170 THR A O 1
ATOM 1324 N N . ASP A 1 171 ? 0.716 -0.673 -25.248 1.00 92.75 171 ASP A N 1
ATOM 1325 C CA . ASP A 1 171 ? 1.796 -1.018 -26.180 1.00 92.75 171 ASP A CA 1
ATOM 1326 C C . ASP A 1 171 ? 3.116 -0.444 -25.647 1.00 92.75 171 ASP A C 1
ATOM 1328 O O . ASP A 1 171 ? 3.541 0.663 -25.993 1.00 92.75 171 ASP A O 1
ATOM 1332 N N . LEU A 1 172 ? 3.727 -1.182 -24.718 1.00 92.50 172 LEU A N 1
ATOM 1333 C CA . LEU A 1 172 ? 4.932 -0.749 -24.019 1.00 92.50 172 LEU A CA 1
ATOM 1334 C C . LEU A 1 172 ? 6.079 -0.480 -25.002 1.00 92.50 172 LEU A C 1
ATOM 1336 O O . LEU A 1 172 ? 6.801 0.501 -24.845 1.00 92.50 172 LEU A O 1
ATOM 1340 N N . SER A 1 173 ? 6.224 -1.302 -26.043 1.00 92.25 173 SER A N 1
ATOM 1341 C CA . SER A 1 173 ? 7.256 -1.104 -27.062 1.00 92.25 173 SER A CA 1
ATOM 1342 C C . SER A 1 173 ? 7.043 0.191 -27.843 1.00 92.25 173 SER A C 1
ATOM 1344 O O . SER A 1 173 ? 7.987 0.975 -27.961 1.00 92.25 173 SER A O 1
ATOM 1346 N N . ALA A 1 174 ? 5.826 0.454 -28.328 1.00 92.06 174 ALA A N 1
ATOM 1347 C CA . ALA A 1 174 ? 5.535 1.688 -29.055 1.00 92.06 174 ALA A CA 1
ATOM 1348 C C . ALA A 1 174 ? 5.706 2.935 -28.174 1.00 92.06 174 ALA A C 1
ATOM 1350 O O . ALA A 1 174 ? 6.276 3.931 -28.621 1.00 92.06 174 ALA A O 1
ATOM 1351 N N . GLN A 1 175 ? 5.274 2.880 -26.909 1.00 91.19 175 GLN A N 1
ATOM 1352 C CA . GLN A 1 175 ? 5.450 3.994 -25.974 1.00 91.19 175 GLN A CA 1
ATOM 1353 C C . GLN A 1 175 ? 6.924 4.278 -25.687 1.00 91.19 175 GLN A C 1
ATOM 1355 O O . GLN A 1 175 ? 7.324 5.439 -25.679 1.00 91.19 175 GLN A O 1
ATOM 1360 N N . ILE A 1 176 ? 7.745 3.242 -25.490 1.00 92.00 176 ILE A N 1
ATOM 1361 C CA . ILE A 1 176 ? 9.184 3.414 -25.264 1.00 92.00 176 ILE A CA 1
ATOM 1362 C C . ILE A 1 176 ? 9.840 4.092 -26.466 1.00 92.00 176 ILE A C 1
ATOM 1364 O O . ILE A 1 176 ? 10.594 5.042 -26.273 1.00 92.00 176 ILE A O 1
ATOM 1368 N N . VAL A 1 177 ? 9.522 3.661 -27.692 1.00 91.06 177 VAL A N 1
ATOM 1369 C CA . VAL A 1 177 ? 10.041 4.299 -28.913 1.00 91.06 177 VAL A CA 1
ATOM 1370 C C . VAL A 1 177 ? 9.641 5.774 -28.961 1.00 91.06 177 VAL A C 1
ATOM 1372 O O . VAL A 1 177 ? 10.516 6.632 -29.052 1.00 91.06 177 VAL A O 1
ATOM 1375 N N . ALA A 1 178 ? 8.350 6.077 -28.806 1.00 89.75 178 ALA A N 1
ATOM 1376 C CA . ALA A 1 178 ? 7.843 7.446 -28.879 1.00 89.75 178 ALA A CA 1
ATOM 1377 C C . ALA A 1 178 ? 8.471 8.371 -27.818 1.00 89.75 178 ALA A C 1
ATOM 1379 O O . ALA A 1 178 ? 8.904 9.482 -28.127 1.00 89.75 178 ALA A O 1
ATOM 1380 N N . LEU A 1 179 ? 8.571 7.908 -26.569 1.00 89.75 179 LEU A N 1
ATOM 1381 C CA . LEU A 1 179 ? 9.198 8.665 -25.482 1.00 89.75 179 LEU A CA 1
ATOM 1382 C C . LEU A 1 179 ? 10.697 8.865 -25.729 1.00 89.75 179 LEU A C 1
ATOM 1384 O O . LEU A 1 179 ? 11.229 9.946 -25.476 1.00 89.75 179 LEU A O 1
ATOM 1388 N N . SER A 1 180 ? 11.377 7.846 -26.258 1.00 86.62 180 SER A N 1
ATOM 1389 C CA . SER A 1 180 ? 12.798 7.916 -26.595 1.00 86.62 180 SER A CA 1
ATOM 1390 C C . SER A 1 180 ? 13.088 8.936 -27.689 1.00 86.62 180 SER A C 1
ATOM 1392 O O . SER A 1 180 ? 14.039 9.703 -27.565 1.00 86.62 180 SER A O 1
ATOM 1394 N N . GLU A 1 181 ? 12.284 8.951 -28.753 1.00 90.06 181 GLU A N 1
ATOM 1395 C CA . GLU A 1 181 ? 12.398 9.917 -29.852 1.00 90.06 181 GLU A CA 1
ATOM 1396 C C . GLU A 1 181 ? 12.131 11.349 -29.370 1.00 90.06 181 GLU A C 1
ATOM 1398 O O . GLU A 1 181 ? 12.772 12.292 -29.831 1.00 90.06 181 GLU A O 1
ATOM 1403 N N . GLY A 1 182 ? 11.250 11.504 -28.377 1.00 86.06 182 GLY A N 1
ATOM 1404 C CA . GLY A 1 182 ? 11.012 12.765 -27.674 1.00 86.06 182 GLY A CA 1
ATOM 1405 C C . GLY A 1 182 ? 12.072 13.141 -26.628 1.00 86.06 182 GLY A C 1
ATOM 1406 O O . GLY A 1 182 ? 11.929 14.177 -25.981 1.00 86.06 182 GLY A O 1
ATOM 1407 N N . GLY A 1 183 ? 13.110 12.321 -26.418 1.00 88.31 183 GLY A N 1
ATOM 1408 C CA . GLY A 1 183 ? 14.153 12.556 -25.410 1.00 88.31 183 GLY A CA 1
ATOM 1409 C C . GLY A 1 183 ? 13.692 12.393 -23.953 1.00 88.31 183 GLY A C 1
ATOM 1410 O O . GLY A 1 183 ? 14.377 12.846 -23.038 1.00 88.31 183 GLY A O 1
ATOM 1411 N N . GLN A 1 184 ? 12.548 11.749 -23.710 1.00 88.06 184 GLN A N 1
ATOM 1412 C CA . GLN A 1 184 ? 11.907 11.606 -22.396 1.00 88.06 184 GLN A CA 1
ATOM 1413 C C . GLN A 1 184 ? 12.323 10.307 -21.687 1.00 88.06 184 GLN A C 1
ATOM 1415 O O . GLN A 1 184 ? 11.495 9.463 -21.343 1.00 88.06 184 GLN A O 1
ATOM 1420 N N . ILE A 1 185 ? 13.628 10.136 -21.461 1.00 86.12 185 ILE A N 1
ATOM 1421 C CA . ILE A 1 185 ? 14.191 8.907 -20.867 1.00 86.12 185 ILE A CA 1
ATOM 1422 C C . ILE A 1 185 ? 13.620 8.607 -19.472 1.00 86.12 185 ILE A C 1
ATOM 1424 O O . ILE A 1 185 ? 13.348 7.456 -19.143 1.00 86.12 185 ILE A O 1
ATOM 1428 N N . GLU A 1 186 ? 13.369 9.634 -18.666 1.00 87.38 186 GLU A N 1
ATOM 1429 C CA . GLU A 1 186 ? 12.765 9.496 -17.335 1.00 87.38 186 GLU A CA 1
ATOM 1430 C C . GLU A 1 186 ? 11.341 8.902 -17.393 1.00 87.38 186 GLU A C 1
ATOM 1432 O O . GLU A 1 186 ? 11.001 7.986 -16.641 1.00 87.38 186 GLU A O 1
ATOM 1437 N N . SER A 1 187 ? 10.529 9.299 -18.377 1.00 90.12 187 SER A N 1
ATOM 1438 C CA . SER A 1 187 ? 9.220 8.674 -18.598 1.00 90.12 187 SER A CA 1
ATOM 1439 C C . SER A 1 187 ? 9.355 7.224 -19.083 1.00 90.12 187 SER A C 1
ATOM 1441 O O . SER A 1 187 ? 8.557 6.375 -18.683 1.00 90.12 187 SER A O 1
ATOM 1443 N N . VAL A 1 188 ? 10.392 6.884 -19.864 1.00 94.00 188 VAL A N 1
ATOM 1444 C CA . VAL A 1 188 ? 10.681 5.484 -20.243 1.00 94.00 188 VAL A CA 1
ATOM 1445 C C . VAL A 1 188 ? 10.965 4.619 -19.012 1.00 94.00 188 VAL A C 1
ATOM 1447 O O . VAL A 1 188 ? 10.417 3.519 -18.904 1.00 94.00 188 VAL A O 1
ATOM 1450 N N . LYS A 1 189 ? 11.763 5.116 -18.057 1.00 95.75 189 LYS A N 1
ATOM 1451 C CA . LYS A 1 189 ? 12.040 4.415 -16.791 1.00 95.75 189 LYS A CA 1
ATOM 1452 C C . LYS A 1 189 ? 10.747 4.051 -16.070 1.00 95.75 189 LYS A C 1
ATOM 1454 O O . LYS A 1 189 ? 10.556 2.893 -15.705 1.00 95.75 189 LYS A O 1
ATOM 1459 N N . CYS A 1 190 ? 9.828 5.002 -15.928 1.00 94.75 190 CYS A N 1
ATOM 1460 C CA . CYS A 1 190 ? 8.558 4.762 -15.246 1.00 94.75 190 CYS A CA 1
ATOM 1461 C C . CYS A 1 190 ? 7.645 3.767 -15.969 1.00 94.75 190 CYS A C 1
ATOM 1463 O O . CYS A 1 190 ? 7.017 2.935 -15.313 1.00 94.75 190 CYS A O 1
ATOM 1465 N N . ARG A 1 191 ? 7.628 3.768 -17.309 1.00 94.94 191 ARG A N 1
ATOM 1466 C CA . ARG A 1 191 ? 6.897 2.745 -18.076 1.00 94.94 191 ARG A CA 1
ATOM 1467 C C . ARG A 1 191 ? 7.458 1.347 -17.836 1.00 94.94 191 ARG A C 1
ATOM 1469 O O . ARG A 1 191 ? 6.708 0.415 -17.568 1.00 94.94 191 ARG A O 1
ATOM 1476 N N . VAL A 1 192 ? 8.780 1.201 -17.844 1.00 97.00 192 VAL A N 1
ATOM 1477 C CA . VAL A 1 192 ? 9.418 -0.089 -17.548 1.00 97.00 192 VAL A CA 1
ATOM 1478 C C . VAL A 1 192 ? 9.126 -0.540 -16.113 1.00 97.00 192 VAL A C 1
ATOM 1480 O O . VAL A 1 192 ? 8.857 -1.720 -15.887 1.00 97.00 192 VAL A O 1
ATOM 1483 N N . LEU A 1 193 ? 9.098 0.378 -15.142 1.00 97.25 193 LEU A N 1
ATOM 1484 C CA . LEU A 1 193 ? 8.774 0.046 -13.750 1.00 97.25 193 LEU A CA 1
ATOM 1485 C C . LEU A 1 193 ? 7.345 -0.453 -13.549 1.00 97.25 193 LEU A C 1
ATOM 1487 O O . LEU A 1 193 ? 7.143 -1.306 -12.687 1.00 97.25 193 LEU A O 1
ATOM 1491 N N . GLY A 1 194 ? 6.387 -0.006 -14.366 1.00 95.50 194 GLY A N 1
ATOM 1492 C CA . GLY A 1 194 ? 5.023 -0.545 -14.352 1.00 95.50 194 GLY A CA 1
ATOM 1493 C C . GLY A 1 194 ? 4.967 -2.062 -14.579 1.00 95.50 194 GLY A C 1
ATOM 1494 O O . GLY A 1 194 ? 4.093 -2.729 -14.037 1.00 95.50 194 GLY A O 1
ATOM 1495 N N . LEU A 1 195 ? 5.941 -2.618 -15.309 1.00 97.31 195 LEU A N 1
ATOM 1496 C CA . LEU A 1 195 ? 6.074 -4.057 -15.544 1.00 97.31 195 LEU A CA 1
ATOM 1497 C C . LEU A 1 195 ? 7.034 -4.742 -14.559 1.00 97.31 195 LEU A C 1
ATOM 1499 O O . LEU A 1 195 ? 6.785 -5.860 -14.111 1.00 97.31 195 LEU A O 1
ATOM 1503 N N . VAL A 1 196 ? 8.149 -4.089 -14.227 1.00 98.31 196 VAL A N 1
ATOM 1504 C CA . VAL A 1 196 ? 9.217 -4.684 -13.406 1.00 98.31 196 VAL A CA 1
ATOM 1505 C C . VAL A 1 196 ? 8.817 -4.797 -11.934 1.00 98.31 196 VAL A C 1
ATOM 1507 O O . VAL A 1 196 ? 9.109 -5.817 -11.308 1.00 98.31 196 VAL A O 1
ATOM 1510 N N . LEU A 1 197 ? 8.155 -3.780 -11.369 1.00 98.06 197 LEU A N 1
ATOM 1511 C CA . LEU A 1 197 ? 7.833 -3.763 -9.940 1.00 98.06 197 LEU A CA 1
ATOM 1512 C C . LEU A 1 197 ? 6.861 -4.874 -9.527 1.00 98.06 197 LEU A C 1
ATOM 1514 O O . LEU A 1 197 ? 7.176 -5.541 -8.542 1.00 98.06 197 LEU A O 1
ATOM 1518 N N . PRO A 1 198 ? 5.763 -5.167 -10.258 1.00 98.12 198 PRO A N 1
ATOM 1519 C CA . PRO A 1 198 ? 4.920 -6.308 -9.919 1.00 98.12 198 PRO A CA 1
ATOM 1520 C C . PRO A 1 198 ? 5.715 -7.614 -9.808 1.00 98.12 198 PRO A C 1
ATOM 1522 O O . PRO A 1 198 ? 5.615 -8.314 -8.803 1.00 98.12 198 PRO A O 1
ATOM 1525 N N . TYR A 1 199 ? 6.593 -7.913 -10.774 1.00 98.50 199 TYR A N 1
ATOM 1526 C CA . TYR A 1 199 ? 7.423 -9.117 -10.701 1.00 98.50 199 TYR A CA 1
ATOM 1527 C C . TYR A 1 199 ? 8.367 -9.124 -9.492 1.00 98.50 199 TYR A C 1
ATOM 1529 O O . TYR A 1 199 ? 8.492 -10.155 -8.832 1.00 98.50 199 TYR A O 1
ATOM 1537 N N . LEU A 1 200 ? 9.005 -7.994 -9.164 1.00 98.00 200 LEU A N 1
ATOM 1538 C CA . LEU A 1 200 ? 9.877 -7.909 -7.987 1.00 98.00 200 LEU A CA 1
ATOM 1539 C C . LEU A 1 200 ? 9.114 -8.138 -6.677 1.00 98.00 200 LEU A C 1
ATOM 1541 O O . LEU A 1 200 ? 9.574 -8.929 -5.851 1.00 98.00 200 LEU A O 1
ATOM 1545 N N . TYR A 1 201 ? 7.955 -7.497 -6.501 1.00 97.88 201 TYR A N 1
ATOM 1546 C CA . TYR A 1 201 ? 7.141 -7.623 -5.284 1.00 97.88 201 TYR A CA 1
ATOM 1547 C C . TYR A 1 201 ? 6.532 -9.020 -5.150 1.00 97.88 201 TYR A C 1
ATOM 1549 O O . TYR A 1 201 ? 6.474 -9.555 -4.046 1.00 97.88 201 TYR A O 1
ATOM 1557 N N . GLY A 1 202 ? 6.185 -9.660 -6.267 1.00 97.94 202 GLY A N 1
ATOM 1558 C CA . GLY A 1 202 ? 5.756 -11.058 -6.301 1.00 97.94 202 GLY A CA 1
ATOM 1559 C C . GLY A 1 202 ? 6.886 -12.086 -6.167 1.00 97.94 202 GLY A C 1
ATOM 1560 O O . GLY A 1 202 ? 6.647 -13.267 -6.397 1.00 97.94 202 GLY A O 1
ATOM 1561 N N . GLY A 1 203 ? 8.124 -11.674 -5.861 1.00 97.44 203 GLY A N 1
ATOM 1562 C CA . GLY A 1 203 ? 9.270 -12.578 -5.683 1.00 97.44 203 GLY A CA 1
ATOM 1563 C C . GLY A 1 203 ? 9.854 -13.164 -6.980 1.00 97.44 203 GLY A C 1
ATOM 1564 O O . GLY A 1 203 ? 10.826 -13.920 -6.937 1.00 97.44 203 GLY A O 1
ATOM 1565 N N . MET A 1 204 ? 9.330 -12.781 -8.145 1.00 98.31 204 MET A N 1
ATOM 1566 C CA . MET A 1 204 ? 9.704 -13.266 -9.480 1.00 98.31 204 MET A CA 1
ATOM 1567 C C . MET A 1 204 ? 10.903 -12.485 -10.042 1.00 98.31 204 MET A C 1
ATOM 1569 O O . MET A 1 204 ? 10.830 -11.797 -11.063 1.00 98.31 204 MET A O 1
ATOM 1573 N N . ARG A 1 205 ? 12.042 -12.542 -9.337 1.00 97.81 205 ARG A N 1
ATOM 1574 C CA . ARG A 1 205 ? 13.234 -11.738 -9.675 1.00 97.81 205 ARG A CA 1
ATOM 1575 C C . ARG A 1 205 ? 13.781 -12.024 -11.075 1.00 97.81 205 ARG A C 1
ATOM 1577 O O . ARG A 1 205 ? 14.303 -11.114 -11.713 1.00 97.81 205 ARG A O 1
ATOM 1584 N N . SER A 1 206 ? 13.710 -13.269 -11.548 1.00 98.25 206 SER A N 1
ATOM 1585 C CA . SER A 1 206 ? 14.227 -13.619 -12.876 1.00 98.25 206 SER A CA 1
ATOM 1586 C C . SER A 1 206 ? 13.392 -12.963 -13.976 1.00 98.25 206 SER A C 1
ATOM 1588 O O . SER A 1 206 ? 13.947 -12.342 -14.882 1.00 98.25 206 SER A O 1
ATOM 1590 N N . GLU A 1 207 ? 12.072 -13.026 -13.842 1.00 98.62 207 GLU A N 1
ATOM 1591 C CA . GLU A 1 207 ? 11.091 -12.436 -14.744 1.00 98.62 207 GLU A CA 1
ATOM 1592 C C . GLU A 1 207 ? 11.184 -10.910 -14.737 1.00 98.62 207 GLU A C 1
ATOM 1594 O O . GLU A 1 207 ? 11.244 -10.301 -15.804 1.00 98.62 207 GLU A O 1
ATOM 1599 N N . ALA A 1 208 ? 11.316 -10.299 -13.554 1.00 98.50 208 ALA A N 1
ATOM 1600 C CA . ALA A 1 208 ? 11.523 -8.861 -13.410 1.00 98.50 208 ALA A CA 1
ATOM 1601 C C . ALA A 1 208 ? 12.722 -8.368 -14.231 1.00 98.50 208 ALA A C 1
ATOM 1603 O O . ALA A 1 208 ? 12.611 -7.424 -15.015 1.00 98.50 208 ALA A O 1
ATOM 1604 N N . TRP A 1 209 ? 13.876 -9.027 -14.088 1.00 98.50 209 TRP A N 1
ATOM 1605 C CA . TRP A 1 209 ? 15.090 -8.611 -14.788 1.00 98.50 209 TRP A CA 1
ATOM 1606 C C . TRP A 1 209 ? 15.109 -9.017 -16.258 1.00 98.50 209 TRP A C 1
ATOM 1608 O O . TRP A 1 209 ? 15.717 -8.320 -17.070 1.00 98.50 209 TRP A O 1
ATOM 1618 N N . SER A 1 210 ? 14.422 -10.098 -16.625 1.00 98.56 210 SER A N 1
ATOM 1619 C CA . SER A 1 210 ? 14.191 -10.443 -18.026 1.00 98.56 210 SER A CA 1
ATOM 1620 C C . SER A 1 210 ? 13.381 -9.347 -18.727 1.00 98.56 210 SER A C 1
ATOM 1622 O O . SER A 1 210 ? 13.834 -8.811 -19.740 1.00 98.56 210 SER A O 1
ATOM 1624 N N . ALA A 1 211 ? 12.261 -8.928 -18.129 1.00 98.00 211 ALA A N 1
ATOM 1625 C CA . ALA A 1 211 ? 11.429 -7.838 -18.630 1.00 98.00 211 ALA A CA 1
ATOM 1626 C C . ALA A 1 211 ? 12.204 -6.513 -18.694 1.00 98.00 211 ALA A C 1
ATOM 1628 O O . ALA A 1 211 ? 12.200 -5.839 -19.724 1.00 98.00 211 ALA A O 1
ATOM 1629 N N . PHE A 1 212 ? 12.945 -6.166 -17.637 1.00 98.56 212 PHE A N 1
ATOM 1630 C CA . PHE A 1 212 ? 13.799 -4.977 -17.627 1.00 98.56 212 PHE A CA 1
ATOM 1631 C C . PHE A 1 212 ? 14.770 -4.960 -18.816 1.00 98.56 212 PHE A C 1
ATOM 1633 O O . PHE A 1 212 ? 14.794 -3.997 -19.577 1.00 98.56 212 PHE A O 1
ATOM 1640 N N . ASN A 1 213 ? 15.533 -6.039 -19.022 1.00 98.31 213 ASN A N 1
ATOM 1641 C CA . ASN A 1 213 ? 16.524 -6.122 -20.101 1.00 98.31 213 ASN A CA 1
ATOM 1642 C C . ASN A 1 213 ? 15.881 -6.128 -21.496 1.00 98.31 213 ASN A C 1
ATOM 1644 O O . ASN A 1 213 ? 16.487 -5.676 -22.471 1.00 98.31 213 ASN A O 1
ATOM 1648 N N . GLN A 1 214 ? 14.660 -6.653 -21.610 1.00 97.19 214 GLN A N 1
ATOM 1649 C CA . GLN A 1 214 ? 13.914 -6.639 -22.859 1.00 97.19 214 GLN A CA 1
ATOM 1650 C C . GLN A 1 214 ? 13.563 -5.208 -23.276 1.00 97.19 214 GLN A C 1
ATOM 1652 O O . GLN A 1 214 ? 13.798 -4.853 -24.437 1.00 97.19 214 GLN A O 1
ATOM 1657 N N . TYR A 1 215 ? 13.032 -4.412 -22.342 1.00 96.88 215 TYR A N 1
ATOM 1658 C CA . TYR A 1 215 ? 12.418 -3.113 -22.627 1.00 96.88 215 TYR A CA 1
ATOM 1659 C C . TYR A 1 215 ? 13.335 -1.903 -22.370 1.00 96.88 215 TYR A C 1
ATOM 1661 O O . TYR A 1 215 ? 13.173 -0.881 -23.030 1.00 96.88 215 TYR A O 1
ATOM 1669 N N . TYR A 1 216 ? 14.333 -1.999 -21.487 1.00 97.12 216 TYR A N 1
ATOM 1670 C CA . TYR A 1 216 ? 15.239 -0.894 -21.151 1.00 97.12 216 TYR A CA 1
ATOM 1671 C C . TYR A 1 216 ? 16.668 -1.153 -21.652 1.00 97.12 216 TYR A C 1
ATOM 1673 O O . TYR A 1 216 ? 17.475 -1.801 -20.988 1.00 97.12 216 TYR A O 1
ATOM 1681 N N . ARG A 1 217 ? 16.999 -0.629 -22.841 1.00 95.94 217 ARG A N 1
ATOM 1682 C CA . ARG A 1 217 ? 18.292 -0.860 -23.530 1.00 95.94 217 ARG A CA 1
ATOM 1683 C C . ARG A 1 217 ? 19.217 0.364 -23.558 1.00 95.94 217 ARG A C 1
ATOM 1685 O O . ARG A 1 217 ? 20.069 0.479 -24.437 1.00 95.94 217 ARG A O 1
ATOM 1692 N N . TYR A 1 218 ? 19.032 1.291 -22.623 1.00 95.38 218 TYR A N 1
ATOM 1693 C CA . TYR A 1 218 ? 19.777 2.549 -22.577 1.00 95.38 218 TYR A CA 1
ATOM 1694 C C . TYR A 1 218 ? 21.142 2.394 -21.889 1.00 95.38 218 TYR A C 1
ATOM 1696 O O . TYR A 1 218 ? 21.319 1.481 -21.078 1.00 95.38 218 TYR A O 1
ATOM 1704 N N . PRO A 1 219 ? 22.112 3.291 -22.163 1.00 96.62 219 PRO A N 1
ATOM 1705 C CA . PRO A 1 219 ? 23.449 3.217 -21.568 1.00 96.62 219 PRO A CA 1
ATOM 1706 C C . PRO A 1 219 ? 23.473 3.227 -20.031 1.00 96.62 219 PRO A C 1
ATOM 1708 O O . PRO A 1 219 ? 24.401 2.689 -19.432 1.00 96.62 219 PRO A O 1
ATOM 1711 N N . ASP A 1 220 ? 22.460 3.808 -19.380 1.00 96.94 220 ASP A N 1
ATOM 1712 C CA . ASP A 1 220 ? 22.352 3.887 -17.920 1.00 96.94 220 ASP A CA 1
ATOM 1713 C C . ASP A 1 220 ? 21.653 2.672 -17.277 1.00 96.94 220 ASP A C 1
ATOM 1715 O O . ASP A 1 220 ? 21.459 2.665 -16.061 1.00 96.94 220 ASP A O 1
ATOM 1719 N N . ALA A 1 221 ? 21.324 1.619 -18.040 1.00 97.69 221 ALA A N 1
ATOM 1720 C CA . ALA A 1 221 ? 20.572 0.450 -17.566 1.00 97.69 221 ALA A CA 1
ATOM 1721 C C . ALA A 1 221 ? 21.139 -0.184 -16.282 1.00 97.69 221 ALA A C 1
ATOM 1723 O O . ALA A 1 221 ? 20.383 -0.523 -15.372 1.00 97.69 221 ALA A O 1
ATOM 1724 N N . ALA A 1 222 ? 22.465 -0.307 -16.170 1.00 98.25 222 ALA A N 1
ATOM 1725 C CA . ALA A 1 222 ? 23.105 -0.859 -14.974 1.00 98.25 222 ALA A CA 1
ATOM 1726 C C . ALA A 1 222 ? 22.917 0.040 -13.737 1.00 98.25 222 ALA A C 1
ATOM 1728 O O . ALA A 1 222 ? 22.639 -0.458 -12.645 1.00 98.25 222 ALA A O 1
ATOM 1729 N N . SER A 1 223 ? 23.030 1.362 -13.908 1.00 98.19 223 SER A N 1
ATOM 1730 C CA . SER A 1 223 ? 22.790 2.326 -12.829 1.00 98.19 223 SER A CA 1
ATOM 1731 C C . SER A 1 223 ? 21.318 2.335 -12.428 1.00 98.19 223 SER A C 1
ATOM 1733 O O . SER A 1 223 ? 21.008 2.279 -11.240 1.00 98.19 223 SER A O 1
ATOM 1735 N N . PHE A 1 224 ? 20.413 2.338 -13.409 1.00 98.00 224 PHE A N 1
ATOM 1736 C CA . PHE A 1 224 ? 18.980 2.331 -13.159 1.00 98.00 224 PHE A CA 1
ATOM 1737 C C . PHE A 1 224 ? 18.552 1.075 -12.392 1.00 98.00 224 PHE A C 1
ATOM 1739 O O . PHE A 1 224 ? 17.918 1.186 -11.346 1.00 98.00 224 PHE A O 1
ATOM 1746 N N . ARG A 1 225 ? 18.993 -0.114 -12.820 1.00 98.38 225 ARG A N 1
ATOM 1747 C CA . ARG A 1 225 ? 18.746 -1.364 -12.088 1.00 98.38 225 ARG A CA 1
ATOM 1748 C C . ARG A 1 225 ? 19.234 -1.308 -10.636 1.00 98.38 225 ARG A C 1
ATOM 1750 O O . ARG A 1 225 ? 18.491 -1.686 -9.736 1.00 98.38 225 ARG A O 1
ATOM 1757 N N . SER A 1 226 ? 20.448 -0.811 -10.404 1.00 98.38 226 SER A N 1
ATOM 1758 C CA . SER A 1 226 ? 21.007 -0.674 -9.050 1.00 98.38 226 SER A CA 1
ATOM 1759 C C . SER A 1 226 ? 20.170 0.260 -8.162 1.00 98.38 226 SER A C 1
ATOM 1761 O O . SER A 1 226 ? 19.934 -0.026 -6.985 1.00 98.38 226 SER A O 1
ATOM 1763 N N . GLN A 1 227 ? 19.642 1.351 -8.728 1.00 98.06 227 GLN A N 1
ATOM 1764 C CA . GLN A 1 227 ? 18.726 2.249 -8.019 1.00 98.06 227 GLN A CA 1
ATOM 1765 C C . GLN A 1 227 ? 17.401 1.553 -7.677 1.00 98.06 227 GLN A C 1
ATOM 1767 O O . GLN A 1 227 ? 16.930 1.682 -6.548 1.00 98.06 227 GLN A O 1
ATOM 1772 N N . ILE A 1 228 ? 16.835 0.761 -8.599 1.00 97.88 228 ILE A N 1
ATOM 1773 C CA . ILE A 1 228 ? 15.620 -0.035 -8.343 1.00 97.88 228 ILE A CA 1
ATOM 1774 C C . ILE A 1 228 ? 15.841 -1.001 -7.180 1.00 97.88 228 ILE A C 1
ATOM 1776 O O . ILE A 1 228 ? 15.011 -1.059 -6.275 1.00 97.88 228 ILE A O 1
ATOM 1780 N N . GLU A 1 229 ? 16.953 -1.739 -7.193 1.00 97.62 229 GLU A N 1
ATOM 1781 C CA . GLU A 1 229 ? 17.314 -2.695 -6.140 1.00 97.62 229 GLU A CA 1
ATOM 1782 C C . GLU A 1 229 ? 17.524 -1.989 -4.792 1.00 97.62 229 GLU A C 1
ATOM 1784 O O . GLU A 1 229 ? 17.070 -2.476 -3.757 1.00 97.62 229 GLU A O 1
ATOM 1789 N N . THR A 1 230 ? 18.156 -0.814 -4.795 1.00 97.50 230 THR A N 1
ATOM 1790 C CA . THR A 1 230 ? 18.357 -0.008 -3.582 1.00 97.50 230 THR A CA 1
ATOM 1791 C C . THR A 1 230 ? 17.027 0.457 -2.989 1.00 97.50 230 THR A C 1
ATOM 1793 O O . THR A 1 230 ? 16.806 0.301 -1.789 1.00 97.50 230 THR A O 1
ATOM 1796 N N . LEU A 1 231 ? 16.128 0.996 -3.817 1.00 95.94 231 LEU A N 1
ATOM 1797 C CA . LEU A 1 231 ? 14.792 1.417 -3.390 1.00 95.94 231 LEU A CA 1
ATOM 1798 C C . LEU A 1 231 ? 13.973 0.228 -2.874 1.00 95.94 231 LEU A C 1
ATOM 1800 O O . LEU A 1 231 ? 13.398 0.317 -1.792 1.00 95.94 231 LEU A O 1
ATOM 1804 N N . PHE A 1 232 ? 14.002 -0.902 -3.586 1.00 95.81 232 PHE A N 1
ATOM 1805 C CA . PHE A 1 232 ? 13.304 -2.127 -3.192 1.00 95.81 232 PHE A CA 1
ATOM 1806 C C . PHE A 1 232 ? 13.754 -2.608 -1.808 1.00 95.81 232 PHE A C 1
ATOM 1808 O O . PHE A 1 232 ? 12.928 -2.841 -0.936 1.00 95.81 232 PHE A O 1
ATOM 1815 N N . ASN A 1 233 ? 15.066 -2.699 -1.573 1.00 94.75 233 ASN A N 1
ATOM 1816 C CA . ASN A 1 233 ? 15.611 -3.183 -0.301 1.00 94.75 233 ASN A CA 1
ATOM 1817 C C . ASN A 1 233 ? 15.391 -2.203 0.868 1.00 94.75 233 ASN A C 1
ATOM 1819 O O . ASN A 1 233 ? 15.399 -2.612 2.031 1.00 94.75 233 ASN A O 1
ATOM 1823 N N . ASN A 1 234 ? 15.218 -0.912 0.576 1.00 93.44 234 ASN A N 1
ATOM 1824 C CA . ASN A 1 234 ? 14.981 0.115 1.588 1.00 93.44 234 ASN A CA 1
ATOM 1825 C C . ASN A 1 234 ? 13.496 0.336 1.892 1.00 93.44 234 ASN A C 1
ATOM 1827 O O . ASN A 1 234 ? 13.192 0.910 2.943 1.00 93.44 234 ASN A O 1
ATOM 1831 N N . SER A 1 235 ? 12.592 -0.127 1.023 1.00 92.19 235 SER A N 1
ATOM 1832 C CA . SER A 1 235 ? 11.154 -0.021 1.251 1.00 92.19 235 SER A CA 1
ATOM 1833 C C . SER A 1 235 ? 10.760 -0.699 2.574 1.00 92.19 235 SER A C 1
ATOM 1835 O O . SER A 1 235 ? 11.215 -1.811 2.865 1.00 92.19 235 SER A O 1
ATOM 1837 N N . PRO A 1 236 ? 9.896 -0.070 3.395 1.00 91.00 236 PRO A N 1
ATOM 1838 C CA . PRO A 1 236 ? 9.331 -0.716 4.579 1.00 91.00 236 PRO A CA 1
ATOM 1839 C C . PRO A 1 236 ? 8.411 -1.898 4.231 1.00 91.00 236 PRO A C 1
ATOM 1841 O O . PRO A 1 236 ? 8.060 -2.665 5.122 1.00 91.00 236 PRO A O 1
ATOM 1844 N N . PHE A 1 237 ? 8.041 -2.055 2.959 1.00 91.38 237 PHE A N 1
ATOM 1845 C CA . PHE A 1 237 ? 7.121 -3.074 2.464 1.00 91.38 237 PHE A CA 1
ATOM 1846 C C . PHE A 1 237 ? 7.813 -4.289 1.827 1.00 91.38 237 PHE A C 1
ATOM 1848 O O . PHE A 1 237 ? 7.142 -5.193 1.337 1.00 91.38 237 PHE A O 1
ATOM 1855 N N . CYS A 1 238 ? 9.147 -4.328 1.839 1.00 86.31 238 CYS A N 1
ATOM 1856 C CA . CYS A 1 238 ? 9.940 -5.431 1.285 1.00 86.31 238 CYS A CA 1
ATOM 1857 C C . CYS A 1 238 ? 10.800 -6.143 2.347 1.00 86.31 238 CYS A C 1
ATOM 1859 O O . CYS A 1 238 ? 11.727 -6.873 1.990 1.00 86.31 238 CYS A O 1
ATOM 1861 N N . LYS A 1 239 ? 10.527 -5.893 3.635 1.00 72.12 239 LYS A N 1
ATOM 1862 C CA . LYS A 1 239 ? 11.263 -6.426 4.792 1.00 72.12 239 LYS A CA 1
ATOM 1863 C C . LYS A 1 239 ? 10.490 -7.510 5.523 1.00 72.12 239 LYS A C 1
ATOM 1865 O O . LYS A 1 239 ? 9.251 -7.375 5.619 1.00 72.12 239 LYS A O 1
#

pLDDT: mean 93.69, std 6.35, range [60.44, 98.62]

Radius of gyration: 20.31 Å; Cα contacts (8 Å, |Δi|>4): 455; chains: 1; bounding box: 45×42×61 Å

Mean predicted aligned error: 3.97 Å